Protein AF-A0A943QH01-F1 (afdb_monomer_lite)

Secondary structure (DSSP, 8-state):
-EEEEEEEEE-SSSS-EEEEEEEEEEEEETTEEEEEEEEEEEEEEEEEETTEEEEEETT-SSPEEEEEGGGS-SEE--TT-TT---PEEP--SEEEEEEE-TTSSEEEEEEEETTEEEEEEEEEP------------------SS---HHHHHSPP-EEEEEEEEEEES-EEEEEEE-TTSSEEEEEEE-TTS-EEEEEEETTT--EE---HHHHS-TTTEEEEEEEE-SSEEEEEEEEPTT-SS--GGG-EEEEEETTTTEEEE--

Sequence (267 aa):
VFITFNVIRNSSSEPKCDLDNFAIKVIKDGEEYKIDEIKAMNKMQVFVKNNSLRIIGEDGGKSDLIVSLNNMPKDVYLRRNELMLHKEKVEAEAFGPIALGYKGKKVAISTTGGNKTFLSIAYIEESKATQGEANESNPNKEGSTEVNLEDALDKPIAKKVIPLDLLSNIKIDNLVFTKEEGFLIVEYLNSNSVRRIKVYNGENGELVDIEFDKEFPVDTYNISLINFDKEDFKISVGGKLGAKDINAEKLGEYDVSIEGKEIKKST

Structure (mmCIF, N/CA/C/O backbone):
data_AF-A0A943QH01-F1
#
_entry.id   AF-A0A943QH01-F1
#
loop_
_atom_site.group_PDB
_atom_site.id
_atom_site.type_symbol
_atom_site.label_atom_id
_atom_site.label_alt_id
_atom_site.label_comp_id
_atom_site.label_asym_id
_atom_site.label_entity_id
_atom_site.label_seq_id
_atom_site.pdbx_PDB_ins_code
_atom_site.Cartn_x
_atom_site.Cartn_y
_atom_site.Cartn_z
_atom_site.occupancy
_atom_site.B_iso_or_equiv
_atom_site.auth_seq_id
_atom_site.auth_comp_id
_atom_site.auth_asym_id
_atom_site.auth_atom_id
_atom_site.pdbx_PDB_model_num
ATOM 1 N N . VAL A 1 1 ? 2.107 -1.326 -33.353 1.00 87.75 1 VAL A N 1
ATOM 2 C CA . VAL A 1 1 ? 2.281 -0.360 -32.238 1.00 87.75 1 VAL A CA 1
ATOM 3 C C . VAL A 1 1 ? 2.601 -1.138 -30.979 1.00 87.75 1 VAL A C 1
ATOM 5 O O . VAL A 1 1 ? 2.048 -2.217 -30.825 1.00 87.75 1 VAL A O 1
ATOM 8 N N . PHE A 1 2 ? 3.485 -0.635 -30.119 1.00 91.12 2 PHE A N 1
ATOM 9 C CA . PHE A 1 2 ? 3.664 -1.192 -28.778 1.00 91.12 2 PHE A CA 1
ATOM 10 C C . PHE A 1 2 ? 2.874 -0.362 -27.772 1.00 91.12 2 PHE A C 1
ATOM 12 O O . PHE A 1 2 ? 2.963 0.864 -27.783 1.00 91.12 2 PHE A O 1
ATOM 19 N N . ILE A 1 3 ? 2.118 -1.039 -26.917 1.00 93.56 3 ILE A N 1
ATOM 20 C CA . ILE A 1 3 ? 1.490 -0.462 -25.732 1.00 93.56 3 ILE A CA 1
ATOM 21 C C . ILE A 1 3 ? 2.309 -0.950 -24.544 1.00 93.56 3 ILE A C 1
ATOM 23 O O . ILE A 1 3 ? 2.427 -2.160 -24.340 1.00 93.56 3 ILE A O 1
ATOM 27 N N . THR A 1 4 ? 2.899 -0.021 -23.797 1.00 92.94 4 THR A N 1
ATOM 28 C CA . THR A 1 4 ? 3.711 -0.333 -22.620 1.00 92.94 4 THR A CA 1
ATOM 29 C C . THR A 1 4 ? 3.014 0.114 -21.347 1.00 92.94 4 THR A C 1
ATOM 31 O O . THR A 1 4 ? 2.404 1.182 -21.302 1.00 92.94 4 THR A O 1
ATOM 34 N N . PHE A 1 5 ? 3.094 -0.704 -20.303 1.00 92.50 5 PHE A N 1
ATOM 35 C CA . PHE A 1 5 ? 2.564 -0.354 -18.991 1.00 92.50 5 PHE A CA 1
ATOM 36 C C . PHE A 1 5 ? 3.330 -1.063 -17.878 1.00 92.50 5 PHE A C 1
ATOM 38 O O . PHE A 1 5 ? 3.899 -2.139 -18.070 1.00 92.50 5 PHE A O 1
ATOM 45 N N . ASN A 1 6 ? 3.337 -0.424 -16.714 1.00 94.56 6 ASN A N 1
ATOM 46 C CA . ASN A 1 6 ? 3.948 -0.945 -15.504 1.00 94.56 6 ASN A CA 1
ATOM 47 C C . ASN A 1 6 ? 2.898 -1.675 -14.666 1.00 94.56 6 ASN A C 1
ATOM 49 O O . ASN A 1 6 ? 1.762 -1.216 -14.551 1.00 94.56 6 ASN A O 1
ATOM 53 N N . VAL A 1 7 ? 3.287 -2.800 -14.075 1.00 94.62 7 VAL A N 1
ATOM 54 C CA . VAL A 1 7 ? 2.444 -3.636 -13.220 1.00 94.62 7 VAL A CA 1
ATOM 55 C C . VAL A 1 7 ? 3.170 -3.860 -11.905 1.00 94.62 7 VAL A C 1
ATOM 57 O O . VAL A 1 7 ? 4.313 -4.308 -11.903 1.00 94.62 7 VAL A O 1
ATOM 60 N N . ILE A 1 8 ? 2.492 -3.574 -10.795 1.00 95.62 8 ILE A N 1
ATOM 61 C CA . ILE A 1 8 ? 2.963 -3.929 -9.457 1.00 95.62 8 ILE A CA 1
ATOM 62 C C . ILE A 1 8 ? 2.341 -5.264 -9.065 1.00 95.62 8 ILE A C 1
ATOM 64 O O . ILE A 1 8 ? 1.122 -5.432 -9.130 1.00 95.62 8 ILE A O 1
ATOM 68 N N . ARG A 1 9 ? 3.175 -6.216 -8.654 1.00 94.38 9 ARG A N 1
ATOM 69 C CA . ARG A 1 9 ? 2.746 -7.506 -8.111 1.00 94.38 9 ARG A CA 1
ATOM 70 C C . ARG A 1 9 ? 3.152 -7.583 -6.652 1.00 94.38 9 ARG A C 1
ATOM 72 O O . ARG A 1 9 ? 4.328 -7.749 -6.348 1.00 94.38 9 ARG A O 1
ATOM 79 N N . ASN A 1 10 ? 2.179 -7.479 -5.757 1.00 93.50 10 ASN A N 1
ATOM 80 C CA . ASN A 1 10 ? 2.399 -7.689 -4.330 1.00 93.50 10 ASN A CA 1
ATOM 81 C C . ASN A 1 10 ? 2.275 -9.182 -4.002 1.00 93.50 10 ASN A C 1
ATOM 83 O O . ASN A 1 10 ? 1.374 -9.860 -4.501 1.00 93.50 10 ASN A O 1
ATOM 87 N N . SER A 1 11 ? 3.158 -9.692 -3.149 1.00 93.06 11 SER A N 1
ATOM 88 C CA . SER A 1 11 ? 3.026 -11.037 -2.593 1.00 93.06 11 SER A CA 1
ATOM 89 C C . SER A 1 11 ? 1.999 -11.051 -1.461 1.00 93.06 11 SER A C 1
ATOM 91 O O . SER A 1 11 ? 1.978 -10.166 -0.607 1.00 93.06 11 SER A O 1
ATOM 93 N N . SER A 1 12 ? 1.154 -12.082 -1.433 1.00 87.56 12 SER A N 1
ATOM 94 C CA . SER A 1 12 ? 0.188 -12.304 -0.351 1.00 87.56 12 SER A CA 1
ATOM 95 C C . SER A 1 12 ? 0.752 -13.132 0.810 1.00 87.56 12 SER A C 1
ATOM 97 O O . SER A 1 12 ? 0.072 -13.302 1.820 1.00 87.56 12 SER A O 1
ATOM 99 N N . SER A 1 13 ? 1.948 -13.712 0.658 1.00 89.62 13 SER A N 1
ATOM 100 C CA . SER A 1 13 ? 2.547 -14.635 1.636 1.00 89.62 13 SER A CA 1
ATOM 101 C C . SER A 1 13 ? 3.777 -14.076 2.341 1.00 89.62 13 SER A C 1
ATOM 103 O O . SER A 1 13 ? 4.132 -14.563 3.410 1.00 89.62 13 SER A O 1
ATOM 105 N N . GLU A 1 14 ? 4.433 -13.078 1.757 1.00 94.12 14 GLU A N 1
ATOM 106 C CA . GLU A 1 14 ? 5.643 -12.474 2.308 1.00 94.12 14 GLU A CA 1
ATOM 107 C C . GLU A 1 14 ? 5.727 -10.978 1.958 1.00 94.12 14 GLU A C 1
ATOM 109 O O . GLU A 1 14 ? 5.136 -10.556 0.963 1.00 94.12 14 GLU A O 1
ATOM 114 N N . PRO A 1 15 ? 6.463 -10.165 2.738 1.00 96.06 15 PRO A N 1
ATOM 115 C CA . PRO A 1 15 ? 6.782 -8.768 2.425 1.00 96.06 15 PRO A CA 1
ATOM 116 C C . PRO A 1 15 ? 7.660 -8.626 1.169 1.00 96.06 15 PRO A C 1
ATOM 118 O O . PRO A 1 15 ? 8.865 -8.372 1.238 1.00 96.06 15 PRO A O 1
ATOM 121 N N . LYS A 1 16 ? 7.048 -8.819 0.002 1.00 96.88 16 LYS A N 1
ATOM 122 C CA . LYS A 1 16 ? 7.697 -8.769 -1.305 1.00 96.88 16 LYS A CA 1
ATOM 123 C C . LYS A 1 16 ? 6.786 -8.104 -2.328 1.00 96.88 16 LYS A C 1
ATOM 125 O O . LYS A 1 16 ? 5.584 -8.374 -2.355 1.00 96.88 16 LYS A O 1
ATOM 130 N N . CYS A 1 17 ? 7.366 -7.296 -3.207 1.00 96.94 17 CYS A N 1
ATOM 131 C CA . CYS A 1 17 ? 6.677 -6.814 -4.395 1.00 96.94 17 CYS A CA 1
ATOM 132 C C . CYS A 1 17 ? 7.620 -6.678 -5.595 1.00 96.94 17 CYS A C 1
ATOM 134 O O . CYS A 1 17 ? 8.818 -6.436 -5.445 1.00 96.94 17 CYS A O 1
ATOM 136 N N . ASP A 1 18 ? 7.050 -6.834 -6.784 1.00 96.19 18 ASP A N 1
ATOM 137 C CA . ASP A 1 18 ? 7.738 -6.739 -8.066 1.00 96.19 18 ASP A CA 1
ATOM 138 C C . ASP A 1 18 ? 7.124 -5.607 -8.903 1.00 96.19 18 ASP A C 1
ATOM 140 O O . ASP A 1 18 ? 5.901 -5.450 -8.941 1.00 96.19 18 ASP A O 1
ATOM 144 N N . LEU A 1 19 ? 7.965 -4.831 -9.587 1.00 96.00 19 LEU A N 1
ATOM 145 C CA . LEU A 1 19 ? 7.569 -3.918 -10.657 1.00 96.00 19 LEU A CA 1
ATOM 146 C C . LEU A 1 19 ? 7.977 -4.529 -11.984 1.00 96.00 19 LEU A C 1
ATOM 148 O O . LEU A 1 19 ? 9.159 -4.588 -12.319 1.00 96.00 19 LEU A O 1
ATOM 152 N N . ASP A 1 20 ? 6.977 -4.921 -12.756 1.00 95.38 20 ASP A N 1
ATOM 153 C CA . ASP A 1 20 ? 7.153 -5.442 -14.098 1.00 95.38 20 ASP A CA 1
ATOM 154 C C . ASP A 1 20 ? 6.776 -4.380 -15.130 1.00 95.38 20 ASP A C 1
ATOM 156 O O . ASP A 1 20 ? 5.826 -3.617 -14.956 1.00 95.38 20 ASP A O 1
ATOM 160 N N . ASN A 1 21 ? 7.480 -4.377 -16.255 1.00 95.06 21 ASN A N 1
ATOM 161 C CA . ASN A 1 21 ? 7.072 -3.676 -17.458 1.00 95.06 21 ASN A CA 1
ATOM 162 C C . ASN A 1 21 ? 6.559 -4.690 -18.485 1.00 95.06 21 ASN A C 1
ATOM 164 O O . ASN A 1 21 ? 7.251 -5.655 -18.818 1.00 95.06 21 ASN A O 1
ATOM 168 N N . PHE A 1 22 ? 5.355 -4.453 -18.997 1.00 95.12 22 PHE A N 1
ATOM 169 C CA . PHE A 1 22 ? 4.767 -5.211 -20.094 1.00 95.12 22 PHE A CA 1
ATOM 170 C C . PHE A 1 22 ? 4.784 -4.371 -21.365 1.00 95.12 22 PHE A C 1
ATOM 172 O O . PHE A 1 22 ? 4.435 -3.192 -21.335 1.00 95.12 22 PHE A O 1
ATOM 179 N N . ALA A 1 23 ? 5.139 -4.991 -22.487 1.00 95.62 23 ALA A N 1
ATOM 180 C CA . ALA A 1 23 ? 5.060 -4.401 -23.816 1.00 95.62 23 ALA A CA 1
ATOM 181 C C . ALA A 1 23 ? 4.232 -5.313 -24.726 1.00 95.62 23 ALA A C 1
ATOM 183 O O . ALA A 1 23 ? 4.659 -6.416 -25.069 1.00 95.62 23 ALA A O 1
ATOM 184 N N . ILE A 1 24 ? 3.047 -4.845 -25.120 1.00 96.00 24 ILE A N 1
ATOM 185 C CA . ILE A 1 24 ? 2.126 -5.571 -25.999 1.00 96.00 24 ILE A CA 1
ATOM 186 C C . ILE A 1 24 ? 2.205 -4.968 -27.398 1.00 96.00 24 ILE A C 1
ATOM 188 O O . ILE A 1 24 ? 1.870 -3.800 -27.607 1.00 96.00 24 ILE A O 1
ATOM 192 N N . LYS A 1 25 ? 2.641 -5.767 -28.369 1.00 96.38 25 LYS A N 1
ATOM 193 C CA . LYS A 1 25 ? 2.660 -5.399 -29.780 1.00 96.38 25 LYS A CA 1
ATOM 194 C C . LYS A 1 25 ? 1.301 -5.691 -30.399 1.00 96.38 25 LYS A C 1
ATOM 196 O O . LYS A 1 25 ? 0.869 -6.837 -30.456 1.00 96.38 25 LYS A O 1
ATOM 201 N N . VAL A 1 26 ? 0.659 -4.650 -30.909 1.00 95.56 26 VAL A N 1
ATOM 202 C CA . VAL A 1 26 ? -0.584 -4.739 -31.676 1.00 95.56 26 VAL A CA 1
ATOM 203 C C . VAL A 1 26 ? -0.281 -4.472 -33.146 1.00 95.56 26 VAL A C 1
ATOM 205 O O . VAL A 1 26 ? 0.341 -3.454 -33.486 1.00 95.56 26 VAL A O 1
ATOM 208 N N . ILE A 1 27 ? -0.722 -5.376 -34.015 1.00 95.25 27 ILE A N 1
ATOM 209 C CA . ILE A 1 27 ? -0.643 -5.246 -35.473 1.00 95.25 27 ILE A CA 1
ATOM 210 C C . ILE A 1 27 ? -2.046 -5.124 -36.061 1.00 95.25 27 ILE A C 1
ATOM 212 O O . ILE A 1 27 ? -3.016 -5.612 -35.482 1.00 95.25 27 ILE A O 1
ATOM 216 N N . LYS A 1 28 ? -2.144 -4.450 -37.207 1.00 95.19 28 LYS A N 1
ATOM 217 C CA . LYS A 1 28 ? -3.361 -4.432 -38.014 1.00 95.19 28 LYS A CA 1
ATOM 218 C C . LYS A 1 28 ? -3.247 -5.534 -39.062 1.00 95.19 28 LYS A C 1
ATOM 220 O O . LYS A 1 28 ? -2.263 -5.558 -39.798 1.00 95.19 28 LYS A O 1
ATO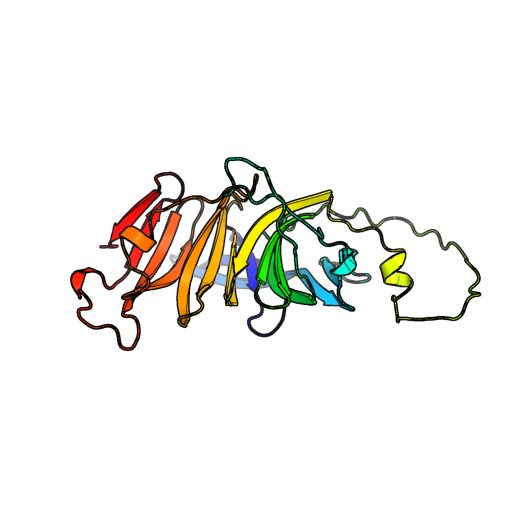M 225 N N . ASP A 1 29 ? -4.233 -6.414 -39.106 1.00 93.06 29 ASP A N 1
ATOM 226 C CA . ASP A 1 29 ? -4.336 -7.513 -40.060 1.00 93.06 29 ASP A CA 1
ATOM 227 C C . ASP A 1 29 ? -5.665 -7.373 -40.809 1.00 93.06 29 ASP A C 1
ATOM 229 O O . ASP A 1 29 ? -6.739 -7.623 -40.261 1.00 93.06 29 ASP A O 1
ATOM 233 N N . GLY A 1 30 ? -5.601 -6.850 -42.035 1.00 92.19 30 GLY A N 1
ATOM 234 C CA . GLY A 1 30 ? -6.791 -6.424 -42.772 1.00 92.19 30 GLY A CA 1
ATOM 235 C C . GLY A 1 30 ? -7.534 -5.292 -42.052 1.00 92.19 30 GLY A C 1
ATOM 236 O O . GLY A 1 30 ? -6.989 -4.201 -41.869 1.00 92.19 30 GLY A O 1
ATOM 237 N N . GLU A 1 31 ? -8.783 -5.545 -41.660 1.00 94.00 31 GLU A N 1
ATOM 238 C CA . GLU A 1 31 ? -9.626 -4.602 -40.907 1.00 94.00 31 GLU A CA 1
ATOM 239 C C . GLU A 1 31 ? -9.558 -4.800 -39.382 1.00 94.00 31 GLU A C 1
ATOM 241 O O . GLU A 1 31 ? -10.060 -3.961 -38.636 1.00 94.00 31 GLU A O 1
ATOM 246 N N . GLU A 1 32 ? -8.892 -5.854 -38.904 1.00 94.81 32 GLU A N 1
ATOM 247 C CA . GLU A 1 32 ? -8.828 -6.206 -37.484 1.00 94.81 32 GLU A CA 1
ATOM 248 C C . GLU A 1 32 ? -7.501 -5.794 -36.833 1.00 94.81 32 GLU A C 1
ATOM 250 O O . GLU A 1 32 ? -6.467 -5.640 -37.489 1.00 94.81 32 GLU A O 1
ATOM 255 N N . TYR A 1 33 ? -7.519 -5.658 -35.506 1.00 94.25 33 TYR A N 1
ATOM 256 C CA . TYR A 1 33 ? -6.316 -5.514 -34.690 1.00 94.25 33 TYR A CA 1
ATOM 257 C C . TYR A 1 33 ? -6.062 -6.801 -33.908 1.00 94.25 33 TYR A C 1
ATOM 259 O O . TYR A 1 33 ? -6.967 -7.325 -33.262 1.00 94.25 33 TYR A O 1
ATOM 267 N N . LYS A 1 34 ? -4.820 -7.291 -33.935 1.00 94.88 34 LYS A N 1
ATOM 268 C CA . LYS A 1 34 ? -4.397 -8.514 -33.239 1.00 94.88 34 LYS A CA 1
ATOM 269 C C . LYS A 1 34 ? -3.181 -8.246 -32.363 1.00 94.88 34 LYS A C 1
ATOM 271 O O . LYS A 1 34 ? -2.343 -7.400 -32.687 1.00 94.88 34 LYS A O 1
ATOM 276 N N . ILE A 1 35 ? -3.087 -8.977 -31.255 1.00 95.56 35 ILE A N 1
ATOM 277 C CA . ILE A 1 35 ? -1.871 -9.029 -30.441 1.00 95.56 35 ILE A CA 1
ATOM 278 C C . ILE A 1 35 ? -0.879 -9.944 -31.161 1.00 95.56 35 ILE A C 1
ATOM 280 O O . ILE A 1 35 ? -1.167 -11.114 -31.385 1.00 95.56 35 ILE A O 1
ATOM 284 N N . ASP A 1 36 ? 0.269 -9.388 -31.527 1.00 96.00 36 ASP A N 1
ATOM 285 C CA . ASP A 1 36 ? 1.361 -10.094 -32.203 1.00 96.00 36 ASP A CA 1
ATOM 286 C C . ASP A 1 36 ? 2.363 -10.657 -31.191 1.00 96.00 36 ASP A C 1
ATOM 288 O O . ASP A 1 36 ? 2.837 -11.780 -31.311 1.00 96.00 36 ASP A O 1
ATOM 292 N N . GLU A 1 37 ? 2.676 -9.873 -30.157 1.00 95.94 37 GLU A N 1
ATOM 293 C CA . GLU A 1 37 ? 3.737 -10.198 -29.209 1.00 95.94 37 GLU A CA 1
ATOM 294 C C . GLU A 1 37 ? 3.445 -9.588 -27.836 1.00 95.94 37 GLU A C 1
ATOM 296 O O . GLU A 1 37 ? 2.962 -8.459 -27.738 1.00 95.94 37 GLU A O 1
ATOM 301 N N . ILE A 1 38 ? 3.780 -10.316 -26.770 1.00 95.25 38 ILE A N 1
ATOM 302 C CA . ILE A 1 38 ? 3.790 -9.805 -25.397 1.00 95.25 38 ILE A CA 1
ATOM 303 C C . ILE A 1 38 ? 5.191 -10.034 -24.836 1.00 95.25 38 ILE A C 1
ATOM 305 O O . ILE A 1 38 ? 5.652 -11.172 -24.761 1.00 95.25 38 ILE A O 1
ATOM 309 N N . LYS A 1 39 ? 5.857 -8.956 -24.419 1.00 95.19 39 LYS A N 1
ATOM 310 C CA . LYS A 1 39 ? 7.107 -9.011 -23.651 1.00 95.19 39 LYS A CA 1
ATOM 311 C C . LYS A 1 39 ? 6.842 -8.575 -22.222 1.00 95.19 39 LYS A C 1
ATOM 313 O O . LYS A 1 39 ? 6.081 -7.635 -22.001 1.00 95.19 39 LYS A O 1
ATOM 318 N N . ALA A 1 40 ? 7.494 -9.238 -21.279 1.00 93.19 40 ALA A N 1
ATOM 319 C CA . ALA A 1 40 ? 7.471 -8.888 -19.869 1.00 93.19 40 ALA A CA 1
ATOM 320 C C . ALA A 1 40 ? 8.906 -8.819 -19.348 1.00 93.19 40 ALA A C 1
ATOM 322 O O . ALA A 1 40 ? 9.755 -9.614 -19.754 1.00 93.19 40 ALA A O 1
ATOM 323 N N . MET A 1 41 ? 9.166 -7.865 -18.466 1.00 92.62 41 MET A N 1
ATOM 324 C CA . MET A 1 41 ? 10.482 -7.617 -17.895 1.00 92.62 41 MET A CA 1
ATOM 325 C C . MET A 1 41 ? 10.319 -7.158 -16.454 1.00 92.62 41 MET A C 1
ATOM 327 O O . MET A 1 41 ? 9.612 -6.185 -16.203 1.00 92.62 41 MET A O 1
ATOM 331 N N . ASN A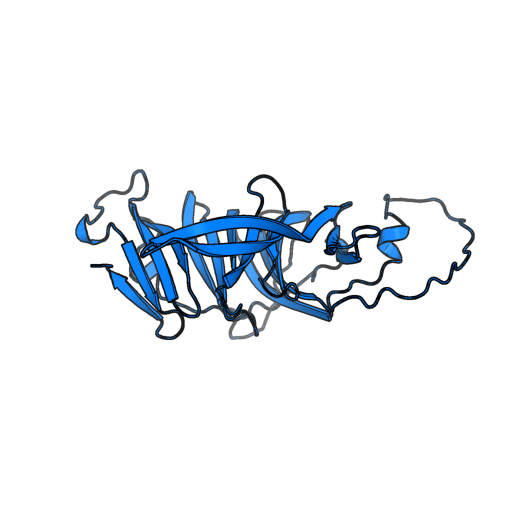 1 42 ? 10.987 -7.833 -15.523 1.00 92.25 42 ASN A N 1
ATOM 332 C CA . ASN A 1 42 ? 11.053 -7.374 -14.145 1.00 92.25 42 ASN A CA 1
ATOM 333 C C . ASN A 1 42 ? 12.024 -6.190 -14.069 1.00 92.25 42 ASN A C 1
ATOM 335 O O . ASN A 1 42 ? 13.197 -6.323 -14.409 1.00 92.25 42 ASN A O 1
ATOM 339 N N . LYS A 1 43 ? 11.515 -5.018 -13.695 1.00 94.31 43 LYS A N 1
ATOM 340 C CA . LYS A 1 43 ? 12.296 -3.781 -13.584 1.00 94.31 43 LYS A CA 1
ATOM 341 C C . LYS A 1 43 ? 12.901 -3.619 -12.203 1.00 94.31 43 LYS A C 1
ATOM 343 O O . LYS A 1 43 ? 14.020 -3.129 -12.086 1.00 94.31 43 LYS A O 1
ATOM 348 N N . MET A 1 44 ? 12.137 -3.958 -11.168 1.00 94.88 44 MET A N 1
ATOM 349 C CA . MET A 1 44 ? 12.571 -3.864 -9.780 1.00 94.88 44 MET A CA 1
ATOM 350 C C . MET A 1 44 ? 11.886 -4.934 -8.939 1.00 94.88 44 MET A C 1
ATOM 352 O O . MET A 1 44 ? 10.718 -5.253 -9.161 1.00 94.88 44 MET A O 1
ATOM 356 N N . GLN A 1 45 ? 12.584 -5.403 -7.914 1.00 95.75 45 GLN A N 1
ATOM 357 C CA . GLN A 1 45 ? 12.029 -6.269 -6.883 1.00 95.75 45 GLN A CA 1
ATOM 358 C C . GLN A 1 45 ? 12.413 -5.735 -5.508 1.00 95.75 45 GLN A C 1
ATOM 360 O O . GLN A 1 45 ? 13.586 -5.463 -5.249 1.00 95.75 45 GLN A O 1
ATOM 365 N N . VAL A 1 46 ? 11.428 -5.619 -4.620 1.00 97.12 46 VAL A N 1
ATOM 366 C CA . VAL A 1 46 ? 11.622 -5.287 -3.206 1.00 97.12 46 VAL A CA 1
ATOM 367 C C . VAL A 1 46 ? 11.300 -6.509 -2.365 1.00 97.12 46 VAL A C 1
ATOM 369 O O . VAL A 1 46 ? 10.272 -7.154 -2.565 1.00 97.12 46 VAL A O 1
ATOM 372 N N . PHE A 1 47 ? 12.174 -6.827 -1.418 1.00 97.12 47 PHE A N 1
ATOM 373 C CA . PHE A 1 47 ? 12.062 -8.018 -0.585 1.00 97.12 47 PHE A CA 1
ATOM 374 C C . PHE A 1 47 ? 12.751 -7.819 0.765 1.00 97.12 47 PHE A C 1
ATOM 376 O O . PHE A 1 47 ? 13.555 -6.902 0.952 1.00 97.12 47 PHE A O 1
ATOM 383 N N . VAL A 1 48 ? 12.448 -8.702 1.714 1.00 96.81 48 VAL A N 1
ATOM 384 C CA . VAL A 1 48 ? 13.090 -8.712 3.031 1.00 96.81 48 VAL A CA 1
ATOM 385 C C . VAL A 1 48 ? 14.262 -9.689 3.050 1.00 96.81 48 VAL A C 1
ATOM 387 O O . VAL A 1 48 ? 14.136 -10.843 2.651 1.00 96.81 48 VAL A O 1
ATOM 390 N N . LYS A 1 49 ? 15.404 -9.234 3.568 1.00 94.75 49 LYS A N 1
ATOM 391 C CA . LYS A 1 49 ? 16.594 -10.041 3.859 1.00 94.75 49 LYS A CA 1
ATOM 392 C C . LYS A 1 49 ? 17.191 -9.563 5.179 1.00 94.75 49 LYS A C 1
ATOM 394 O O . LYS A 1 49 ? 17.437 -8.373 5.326 1.00 94.75 49 LYS A O 1
ATOM 399 N N . ASN A 1 50 ? 17.417 -10.467 6.135 1.00 91.25 50 ASN A N 1
ATOM 400 C CA . ASN A 1 50 ? 18.048 -10.165 7.433 1.00 91.25 50 ASN A CA 1
ATOM 401 C C . ASN A 1 50 ? 17.454 -8.928 8.144 1.00 91.25 50 ASN A C 1
ATOM 403 O O . ASN A 1 50 ? 18.172 -7.981 8.461 1.00 91.25 50 ASN A O 1
ATOM 407 N N . ASN A 1 51 ? 16.133 -8.892 8.353 1.00 93.19 51 ASN A N 1
ATOM 408 C CA . ASN A 1 51 ? 15.434 -7.752 8.980 1.00 93.19 51 ASN A CA 1
ATOM 409 C C . ASN A 1 51 ? 15.603 -6.408 8.245 1.00 93.19 51 ASN A C 1
ATOM 411 O O . ASN A 1 51 ? 15.358 -5.341 8.815 1.00 93.19 51 ASN A O 1
ATOM 415 N N . SER A 1 52 ? 15.989 -6.457 6.971 1.00 95.44 52 SER A N 1
ATOM 416 C CA . SER A 1 52 ? 16.167 -5.296 6.111 1.00 95.44 52 SER A CA 1
ATOM 417 C C . SER A 1 52 ? 15.313 -5.412 4.862 1.00 95.44 52 SER A C 1
ATOM 419 O O . SER A 1 52 ? 15.234 -6.470 4.243 1.00 95.44 52 SER A O 1
ATOM 421 N N . LEU A 1 53 ? 14.679 -4.308 4.491 1.00 96.38 53 LEU A N 1
ATOM 422 C CA . LEU A 1 53 ? 13.988 -4.156 3.226 1.00 96.38 53 LEU A CA 1
ATOM 423 C C . LEU A 1 53 ? 15.013 -3.741 2.175 1.00 96.38 53 LEU A C 1
ATOM 425 O O . LEU A 1 53 ? 15.708 -2.734 2.347 1.00 96.38 53 LEU A O 1
ATOM 429 N N . ARG A 1 54 ? 15.128 -4.525 1.109 1.00 95.44 54 ARG A N 1
ATOM 430 C CA . ARG A 1 54 ? 16.129 -4.342 0.057 1.00 95.44 54 ARG A CA 1
ATOM 431 C C . ARG A 1 54 ? 15.459 -4.266 -1.304 1.00 95.44 54 ARG A C 1
ATOM 433 O O . ARG A 1 54 ? 14.377 -4.819 -1.485 1.00 95.44 54 ARG A O 1
ATOM 440 N N . ILE A 1 55 ? 16.109 -3.592 -2.246 1.00 95.06 55 ILE A N 1
ATOM 441 C CA . ILE A 1 55 ? 15.662 -3.486 -3.636 1.00 95.06 55 ILE A CA 1
ATOM 442 C C . ILE A 1 55 ? 16.748 -3.972 -4.584 1.00 95.06 55 ILE A C 1
ATOM 444 O O . ILE A 1 55 ? 17.932 -3.754 -4.347 1.00 95.06 55 ILE A O 1
ATOM 448 N N . ILE A 1 56 ? 16.355 -4.636 -5.660 1.00 93.50 56 ILE A N 1
ATOM 449 C CA . ILE A 1 56 ? 17.239 -4.997 -6.767 1.00 93.50 56 ILE A CA 1
ATOM 450 C C . ILE A 1 56 ? 16.607 -4.524 -8.075 1.00 93.50 56 ILE A C 1
ATOM 452 O O . ILE A 1 56 ? 15.392 -4.632 -8.247 1.00 93.50 56 ILE A O 1
ATOM 456 N N . GLY A 1 57 ? 17.419 -3.935 -8.953 1.00 90.75 57 GLY A N 1
ATOM 457 C CA . GLY A 1 57 ? 16.990 -3.447 -10.265 1.00 90.75 57 GLY A CA 1
ATOM 458 C C . GLY A 1 57 ? 17.089 -4.505 -11.368 1.00 90.75 57 GLY A C 1
ATOM 459 O O . GLY A 1 57 ? 17.545 -5.623 -11.135 1.00 90.75 57 GLY A O 1
ATOM 460 N N . GLU A 1 58 ? 16.694 -4.110 -12.578 1.00 85.88 58 GLU A N 1
ATOM 461 C CA . GLU A 1 58 ? 16.635 -4.941 -13.793 1.00 85.88 58 GLU A CA 1
ATOM 462 C C . GLU A 1 58 ? 17.946 -5.674 -14.110 1.00 85.88 58 GLU A C 1
ATOM 464 O O . GLU A 1 58 ? 17.922 -6.861 -14.429 1.00 85.88 58 GLU A O 1
ATOM 469 N N . ASP A 1 59 ? 19.086 -4.987 -13.984 1.00 82.06 59 ASP A N 1
ATOM 470 C CA . ASP A 1 59 ? 20.408 -5.545 -14.301 1.00 82.06 59 ASP A CA 1
ATOM 471 C C . ASP A 1 59 ? 20.859 -6.632 -13.301 1.00 82.06 59 ASP A C 1
ATOM 473 O O . ASP A 1 59 ? 21.842 -7.342 -13.533 1.00 82.06 59 ASP A O 1
ATOM 477 N N . GLY A 1 60 ? 20.137 -6.792 -12.187 1.00 76.06 60 GLY A N 1
ATOM 478 C CA . GLY A 1 60 ? 20.465 -7.737 -11.128 1.00 76.06 60 GLY A CA 1
ATOM 479 C C . GLY A 1 60 ? 21.736 -7.369 -10.350 1.00 76.06 60 GLY A C 1
ATOM 480 O O . GLY A 1 60 ? 22.187 -6.227 -10.329 1.00 76.06 60 GLY A O 1
ATOM 481 N N . GLY A 1 61 ? 22.316 -8.355 -9.657 1.00 81.88 61 GLY A N 1
ATOM 482 C CA . GLY A 1 61 ? 23.543 -8.188 -8.871 1.00 81.88 61 GLY A CA 1
ATOM 483 C C . GLY A 1 61 ? 23.305 -7.891 -7.386 1.00 81.88 61 GLY A C 1
ATOM 484 O O . GLY A 1 61 ? 22.564 -8.608 -6.709 1.00 81.88 61 GLY A O 1
ATOM 485 N N . LYS A 1 62 ? 23.996 -6.877 -6.846 1.00 86.12 62 LYS A N 1
ATOM 486 C CA . LYS A 1 62 ? 23.886 -6.495 -5.430 1.00 86.12 62 LYS A CA 1
ATOM 487 C C . LYS A 1 62 ? 22.588 -5.711 -5.226 1.00 86.12 62 LYS A C 1
ATOM 489 O O . LYS A 1 62 ? 22.403 -4.658 -5.816 1.00 86.12 62 LYS A O 1
ATOM 494 N N . SER A 1 63 ? 21.709 -6.215 -4.363 1.00 91.94 63 SER A N 1
ATOM 495 C CA . SER A 1 63 ? 20.553 -5.443 -3.887 1.00 91.94 63 SER A CA 1
ATOM 496 C C . SER A 1 63 ? 21.008 -4.265 -3.024 1.00 91.94 63 SER A C 1
ATOM 498 O O . SER A 1 63 ? 21.931 -4.449 -2.231 1.00 91.94 63 SER A O 1
ATOM 500 N N . ASP A 1 64 ? 20.308 -3.140 -3.069 1.00 92.12 64 ASP A N 1
ATOM 501 C CA . ASP A 1 64 ? 20.520 -1.967 -2.221 1.00 92.12 64 ASP A CA 1
ATOM 502 C C . ASP A 1 64 ? 19.629 -2.002 -0.969 1.00 92.12 64 ASP A C 1
ATOM 504 O O . ASP A 1 64 ? 18.494 -2.485 -1.003 1.00 92.12 64 ASP A O 1
ATOM 508 N N . LEU A 1 65 ? 20.131 -1.479 0.151 1.00 93.94 65 LEU A N 1
ATOM 509 C CA . LEU A 1 65 ? 19.364 -1.330 1.389 1.00 93.94 65 LEU A CA 1
ATOM 510 C C . LEU A 1 65 ? 18.363 -0.168 1.270 1.00 93.94 65 LEU A C 1
ATOM 512 O O . LEU A 1 65 ? 18.775 0.970 1.077 1.00 93.94 65 LEU A O 1
ATOM 516 N N . ILE A 1 66 ? 17.062 -0.407 1.465 1.00 94.56 66 ILE A N 1
ATOM 517 C CA . ILE A 1 66 ? 16.065 0.672 1.608 1.00 94.56 66 ILE A CA 1
ATOM 518 C C . ILE A 1 66 ? 16.013 1.136 3.063 1.00 94.56 66 ILE A C 1
ATOM 520 O O . ILE A 1 66 ? 16.168 2.320 3.345 1.00 94.56 66 ILE A O 1
ATOM 524 N N . VAL A 1 67 ? 15.763 0.207 3.989 1.00 94.00 67 VAL A N 1
ATOM 525 C CA . VAL A 1 67 ? 15.645 0.472 5.430 1.00 94.00 67 VAL A CA 1
ATOM 526 C C . VAL A 1 67 ? 15.763 -0.839 6.207 1.00 94.00 67 VAL A C 1
ATOM 528 O O . VAL A 1 67 ? 15.358 -1.889 5.717 1.00 94.00 67 VAL A O 1
ATOM 531 N N . SER A 1 68 ? 16.282 -0.790 7.431 1.00 93.88 68 SER A N 1
ATOM 532 C CA . SER A 1 68 ? 16.265 -1.922 8.364 1.00 93.88 68 SER A CA 1
ATOM 533 C C . SER A 1 68 ? 15.254 -1.687 9.483 1.00 93.88 68 SER A C 1
ATOM 535 O O . SER A 1 68 ? 14.986 -0.540 9.843 1.00 93.88 68 SER A O 1
ATOM 537 N N . LEU A 1 69 ? 14.709 -2.758 10.068 1.00 93.62 69 LEU A N 1
ATOM 538 C CA . LEU A 1 69 ? 13.781 -2.645 11.204 1.00 93.62 69 LEU A CA 1
ATOM 539 C C . LEU A 1 69 ? 14.404 -1.869 12.376 1.00 93.62 69 LEU A C 1
ATOM 541 O O . LEU A 1 69 ? 13.743 -1.036 12.989 1.00 93.62 69 LEU A O 1
ATOM 545 N N . ASN A 1 70 ? 15.706 -2.051 12.614 1.00 88.94 70 ASN A N 1
ATOM 546 C CA . ASN A 1 70 ? 16.459 -1.325 13.645 1.00 88.94 70 ASN A CA 1
ATOM 547 C C . ASN A 1 70 ? 16.559 0.188 13.387 1.00 88.94 70 ASN A C 1
ATOM 549 O O . ASN A 1 70 ? 16.757 0.956 14.329 1.00 88.94 70 ASN A O 1
ATOM 553 N N . ASN A 1 71 ? 16.424 0.605 12.127 1.00 88.56 71 ASN A N 1
ATOM 554 C CA . ASN A 1 71 ? 16.480 2.001 11.701 1.00 88.56 71 ASN A CA 1
ATOM 555 C C . ASN A 1 71 ? 15.084 2.620 11.524 1.00 88.56 71 ASN A C 1
ATOM 557 O O . ASN A 1 71 ? 14.980 3.770 11.091 1.00 88.56 71 ASN A O 1
ATOM 561 N N . MET A 1 72 ? 14.011 1.897 11.865 1.00 90.81 72 MET A N 1
ATOM 562 C CA . MET A 1 72 ? 12.675 2.483 11.920 1.00 90.81 72 MET A CA 1
ATOM 563 C C . MET A 1 72 ? 12.587 3.536 13.035 1.00 90.81 72 MET A C 1
ATOM 565 O O . MET A 1 72 ? 13.258 3.410 14.067 1.00 90.81 72 MET A O 1
ATOM 569 N N . PRO A 1 73 ? 11.753 4.581 12.870 1.00 89.69 73 PRO A N 1
ATOM 570 C CA . PRO A 1 73 ? 11.480 5.522 13.949 1.00 89.69 73 PRO A CA 1
ATOM 571 C C . PRO A 1 73 ? 11.020 4.769 15.199 1.00 89.69 73 PRO A C 1
ATOM 573 O O . PRO A 1 73 ? 10.124 3.942 15.104 1.00 89.69 73 PRO A O 1
ATOM 576 N N . LYS A 1 74 ? 11.611 5.059 16.363 1.00 90.56 74 LYS A N 1
ATOM 577 C CA . LYS A 1 74 ? 11.217 4.425 17.638 1.00 90.56 74 LYS A CA 1
ATOM 578 C C . LYS A 1 74 ? 9.941 5.026 18.218 1.00 90.56 74 LYS A C 1
ATOM 580 O O . LYS A 1 74 ? 9.160 4.325 18.849 1.00 90.56 74 LYS A O 1
ATOM 585 N N . ASP A 1 75 ? 9.732 6.313 17.963 1.00 91.44 75 ASP A N 1
ATOM 586 C CA . ASP A 1 75 ? 8.588 7.082 18.434 1.00 91.44 75 ASP A CA 1
ATOM 587 C C . ASP A 1 75 ? 8.162 8.076 17.350 1.00 91.44 75 ASP A C 1
ATOM 589 O O . ASP A 1 75 ? 9.011 8.719 16.722 1.00 91.44 75 ASP A O 1
ATOM 593 N N . VAL A 1 76 ? 6.856 8.249 17.153 1.00 89.44 76 VAL A N 1
ATOM 594 C CA . VAL A 1 76 ? 6.297 9.145 16.130 1.00 89.44 76 VAL A CA 1
ATOM 595 C C . VAL A 1 76 ? 5.214 10.051 16.703 1.00 89.44 76 VAL A C 1
ATOM 597 O O . VAL A 1 76 ? 4.428 9.644 17.556 1.00 89.44 76 VAL A O 1
ATOM 600 N N . TYR A 1 77 ? 5.150 11.286 16.208 1.00 86.38 77 TYR A N 1
ATOM 601 C CA . TYR A 1 77 ? 3.956 12.113 16.350 1.00 86.38 77 TYR A CA 1
ATOM 602 C C . TYR A 1 77 ? 2.980 11.725 15.246 1.00 86.38 77 TYR A C 1
ATOM 604 O O . TYR A 1 77 ? 3.280 11.896 14.063 1.00 86.38 77 TYR A O 1
ATOM 612 N N . LEU A 1 78 ? 1.826 11.180 15.618 1.00 79.31 78 LEU A N 1
ATOM 613 C CA . LEU A 1 78 ? 0.785 10.880 14.643 1.00 79.31 78 LEU A CA 1
ATOM 614 C C . LEU A 1 78 ? 0.021 12.149 14.300 1.00 79.31 78 LEU A C 1
ATOM 616 O O . LEU A 1 78 ? -0.378 12.892 15.191 1.00 79.31 78 LEU A O 1
ATOM 620 N N . ARG A 1 79 ? -0.256 12.358 13.013 1.00 74.88 79 ARG A N 1
ATOM 621 C CA . ARG A 1 79 ? -0.938 13.573 12.540 1.00 74.88 79 ARG A CA 1
ATOM 622 C C . ARG A 1 79 ? -2.367 13.722 13.043 1.00 74.88 79 ARG A C 1
ATOM 624 O O . ARG A 1 79 ? -2.847 14.838 13.152 1.00 74.88 79 ARG A O 1
ATOM 631 N N . ARG A 1 80 ? -3.015 12.613 13.414 1.00 72.56 80 ARG A N 1
ATOM 632 C CA . ARG A 1 80 ? -4.325 12.620 14.086 1.00 72.56 80 ARG A CA 1
ATOM 633 C C . ARG A 1 80 ? -4.295 13.259 15.482 1.00 72.56 80 ARG A C 1
ATOM 635 O O . ARG A 1 80 ? -5.345 13.543 16.041 1.00 72.56 80 ARG A O 1
ATOM 642 N N . ASN A 1 81 ? -3.115 13.437 16.077 1.00 68.25 81 ASN A N 1
ATOM 643 C CA . ASN A 1 81 ? -2.955 14.151 17.337 1.00 68.25 81 ASN A CA 1
ATOM 644 C C . ASN A 1 81 ? -2.817 15.650 17.044 1.00 68.25 81 ASN A C 1
ATOM 646 O O . ASN A 1 81 ? -1.702 16.150 16.914 1.00 68.25 81 ASN A O 1
ATOM 650 N N . GLU A 1 82 ? -3.943 16.360 16.955 1.00 65.44 82 GLU A N 1
ATOM 651 C CA . GLU A 1 82 ? -3.980 17.801 16.642 1.00 65.44 82 GLU A CA 1
ATOM 652 C C . GLU A 1 82 ? -3.095 18.643 17.573 1.00 65.44 82 GLU A C 1
ATOM 654 O O . GLU A 1 82 ? -2.502 19.634 17.156 1.00 65.44 82 GLU A O 1
ATOM 659 N N . LEU A 1 83 ? -2.967 18.225 18.836 1.00 72.88 83 LEU A N 1
ATOM 660 C CA . LEU A 1 83 ? -2.199 18.947 19.847 1.00 72.88 83 LEU A CA 1
ATOM 661 C C . LEU A 1 83 ? -0.697 18.610 19.811 1.00 72.88 83 LEU A C 1
ATOM 663 O O . LEU A 1 83 ? 0.093 19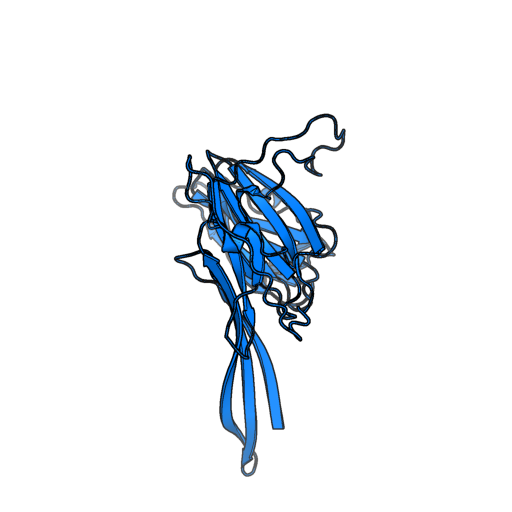.312 20.439 1.00 72.88 83 LEU A O 1
ATOM 667 N N . MET A 1 84 ? -0.290 17.538 19.113 1.00 77.06 84 MET A N 1
ATOM 668 C CA . MET A 1 84 ? 1.104 17.076 18.983 1.00 77.06 84 MET A CA 1
ATOM 669 C C . MET A 1 84 ? 1.855 16.943 20.328 1.00 77.06 84 MET A C 1
ATOM 671 O O . MET A 1 84 ? 3.070 17.113 20.403 1.00 77.06 84 MET A O 1
ATOM 675 N N . LEU A 1 85 ? 1.139 16.638 21.418 1.00 78.44 85 LEU A N 1
ATOM 676 C CA . LEU A 1 85 ? 1.698 16.690 22.781 1.00 78.44 85 LEU A CA 1
ATOM 677 C C . LEU A 1 85 ? 2.506 15.453 23.176 1.00 78.44 85 LEU A C 1
ATOM 679 O O . LEU A 1 85 ? 3.347 15.527 24.069 1.00 78.44 85 LEU A O 1
ATOM 683 N N . HIS A 1 86 ? 2.253 14.308 22.546 1.00 82.06 86 HIS A N 1
ATOM 684 C CA . HIS A 1 86 ? 2.908 13.052 22.891 1.00 82.06 86 HIS A CA 1
ATOM 685 C C . HIS A 1 86 ? 3.257 12.256 21.640 1.00 82.06 86 HIS A C 1
ATOM 687 O O . HIS A 1 86 ? 2.551 12.309 20.630 1.00 82.06 86 HIS A O 1
ATOM 693 N N . LYS A 1 87 ? 4.357 11.509 21.739 1.00 88.88 87 LYS A N 1
ATOM 694 C CA . LYS A 1 87 ? 4.741 10.527 20.733 1.00 88.88 87 LYS A CA 1
ATOM 695 C C . LYS A 1 87 ? 4.153 9.173 21.090 1.00 88.88 87 LYS A C 1
ATOM 697 O O . LYS A 1 87 ? 4.047 8.825 22.265 1.00 88.88 87 LYS A O 1
ATOM 702 N N . GLU A 1 88 ? 3.822 8.403 20.068 1.00 89.69 88 GLU A N 1
ATOM 703 C CA . GLU A 1 88 ? 3.516 6.992 20.221 1.00 89.69 88 GLU A CA 1
ATOM 704 C C . GLU A 1 88 ? 4.735 6.147 19.860 1.00 89.69 88 GLU A C 1
ATOM 706 O O . GLU A 1 88 ? 5.379 6.378 18.834 1.00 89.69 88 GLU A O 1
ATOM 711 N N . LYS A 1 89 ? 5.014 5.145 20.696 1.00 91.25 89 LYS A N 1
ATOM 712 C CA . LYS A 1 89 ? 6.049 4.145 20.442 1.00 91.25 89 LYS A CA 1
ATOM 713 C C . LYS A 1 89 ? 5.672 3.287 19.236 1.00 91.25 89 LYS A C 1
ATOM 715 O O . LYS A 1 89 ? 4.549 2.773 19.167 1.00 91.25 89 LYS A O 1
ATOM 720 N N . VAL A 1 90 ? 6.628 3.116 18.333 1.00 92.06 90 VAL A N 1
ATOM 721 C CA . VAL A 1 90 ? 6.567 2.222 17.176 1.00 92.06 90 VAL A CA 1
ATOM 722 C C . VAL A 1 90 ? 7.188 0.883 17.554 1.00 92.06 90 VAL A C 1
ATOM 724 O O . VAL A 1 90 ? 8.280 0.821 18.119 1.00 92.06 90 VAL A O 1
ATOM 727 N N . GLU A 1 91 ? 6.491 -0.198 17.221 1.00 87.94 91 GLU A N 1
ATOM 728 C CA . GLU A 1 91 ? 6.965 -1.566 17.414 1.00 87.94 91 GLU A CA 1
ATOM 729 C C . GLU A 1 91 ? 7.138 -2.198 16.029 1.00 87.94 91 GLU A C 1
ATOM 731 O O . GLU A 1 91 ? 6.168 -2.497 15.335 1.00 87.94 91 GLU A O 1
ATOM 736 N N . ALA A 1 92 ? 8.392 -2.301 15.586 1.00 93.12 92 ALA A N 1
ATOM 737 C CA . ALA A 1 92 ? 8.780 -2.786 14.263 1.00 93.12 92 ALA A CA 1
ATOM 738 C C . ALA A 1 92 ? 9.575 -4.091 14.404 1.00 93.12 92 ALA A C 1
ATOM 740 O O . ALA A 1 92 ? 10.790 -4.118 14.235 1.00 93.12 92 ALA A O 1
ATOM 741 N N . GLU A 1 93 ? 8.884 -5.167 14.778 1.00 95.50 93 GLU A N 1
ATOM 742 C CA . GLU A 1 93 ? 9.483 -6.491 15.002 1.00 95.50 93 GLU A CA 1
ATOM 743 C C . GLU A 1 93 ? 9.632 -7.279 13.696 1.00 95.50 93 GLU A C 1
ATOM 745 O O . GLU A 1 93 ? 10.582 -8.041 13.534 1.00 95.50 93 GLU A O 1
ATOM 750 N N . ALA A 1 94 ? 8.714 -7.071 12.749 1.00 96.69 94 ALA A N 1
ATOM 751 C CA . ALA A 1 94 ? 8.748 -7.655 11.414 1.00 96.69 94 ALA A CA 1
ATOM 752 C C . ALA A 1 94 ? 8.160 -6.691 10.374 1.00 96.69 94 ALA A C 1
ATOM 754 O O . ALA A 1 94 ? 7.387 -5.789 10.704 1.00 96.69 94 ALA A O 1
ATOM 755 N N . PHE A 1 95 ? 8.498 -6.894 9.101 1.00 97.50 95 PHE A N 1
ATOM 756 C CA . PHE A 1 95 ? 7.787 -6.249 7.998 1.00 97.50 95 PHE A CA 1
ATOM 757 C C . PHE A 1 95 ? 6.454 -6.964 7.741 1.00 97.50 95 PHE A C 1
ATOM 759 O O . PHE A 1 95 ? 6.387 -8.192 7.775 1.00 97.50 95 PHE A O 1
ATOM 766 N N . GLY A 1 96 ? 5.405 -6.190 7.472 1.00 96.38 96 GLY A N 1
ATOM 767 C CA . GLY A 1 96 ? 4.142 -6.679 6.920 1.00 96.38 96 GLY A CA 1
ATOM 768 C C . GLY A 1 96 ? 4.111 -6.520 5.395 1.00 96.38 96 GLY A C 1
ATOM 769 O O . GLY A 1 96 ? 5.164 -6.355 4.778 1.00 96.38 96 GLY A O 1
ATOM 770 N N . PRO A 1 97 ? 2.925 -6.531 4.762 1.00 96.69 97 PRO A N 1
ATOM 771 C CA . PRO A 1 97 ? 2.785 -6.206 3.346 1.00 96.69 97 PRO A CA 1
ATOM 772 C C . PRO A 1 97 ? 3.504 -4.907 2.961 1.00 96.69 97 PRO A C 1
ATOM 774 O O . PRO A 1 97 ? 3.534 -3.935 3.722 1.00 96.69 97 PRO A O 1
ATOM 777 N N . ILE A 1 98 ? 4.067 -4.893 1.760 1.00 97.62 98 ILE A N 1
ATOM 778 C CA . ILE A 1 98 ? 4.764 -3.748 1.170 1.00 97.62 98 ILE A CA 1
ATOM 779 C C . ILE A 1 98 ? 4.218 -3.503 -0.234 1.00 97.62 98 ILE A C 1
ATOM 781 O O . ILE A 1 98 ? 3.648 -4.409 -0.840 1.00 97.62 98 ILE A O 1
ATOM 785 N N . ALA A 1 99 ? 4.428 -2.304 -0.767 1.00 97.19 99 ALA A N 1
ATOM 786 C CA . ALA A 1 99 ? 4.094 -2.004 -2.155 1.00 97.19 99 ALA A CA 1
ATOM 787 C C . ALA A 1 99 ? 5.047 -0.972 -2.745 1.00 97.19 99 ALA A C 1
ATOM 789 O O . ALA A 1 99 ? 5.392 0.009 -2.089 1.00 97.19 99 ALA A O 1
ATOM 790 N N . LEU A 1 100 ? 5.455 -1.180 -3.992 1.00 96.81 100 LEU A N 1
ATOM 791 C CA . LEU A 1 100 ? 6.277 -0.237 -4.743 1.00 96.81 100 LEU A CA 1
ATOM 792 C C . LEU A 1 100 ? 5.370 0.653 -5.608 1.00 96.81 100 LEU A C 1
ATOM 794 O O . LEU A 1 100 ? 4.323 0.215 -6.081 1.00 96.81 100 LEU A O 1
ATOM 798 N N . GLY A 1 101 ? 5.750 1.915 -5.794 1.00 96.06 101 GLY A N 1
ATOM 799 C CA . GLY A 1 101 ? 5.120 2.798 -6.774 1.00 96.06 101 GLY A CA 1
ATOM 800 C C . GLY A 1 101 ? 5.515 2.420 -8.206 1.00 96.06 101 GLY A C 1
ATOM 801 O O . GLY A 1 101 ? 6.632 1.969 -8.450 1.00 96.06 101 GLY A O 1
ATOM 802 N N . TYR A 1 102 ? 4.630 2.648 -9.175 1.00 94.44 102 TYR A N 1
ATOM 803 C CA . TYR A 1 102 ? 4.841 2.392 -10.608 1.00 94.44 102 TYR A CA 1
ATOM 804 C C . TYR A 1 102 ? 6.079 3.061 -11.234 1.00 94.44 102 TYR A C 1
ATOM 806 O O . TYR A 1 102 ? 6.531 2.630 -12.295 1.00 94.44 102 TYR A O 1
ATOM 814 N N . LYS A 1 103 ? 6.614 4.116 -10.618 1.00 92.88 103 LYS A N 1
ATOM 815 C CA . LYS A 1 103 ? 7.817 4.865 -11.012 1.00 92.88 103 LYS A CA 1
ATOM 816 C C . LYS A 1 103 ? 9.087 4.317 -10.353 1.00 92.88 103 LYS A C 1
ATOM 818 O O . LYS A 1 103 ? 10.170 4.793 -10.676 1.00 92.88 103 LYS A O 1
ATOM 823 N N . GLY A 1 104 ? 8.969 3.380 -9.408 1.00 92.50 104 GLY A N 1
ATOM 824 C CA . GLY A 1 104 ? 10.104 2.795 -8.685 1.00 92.50 104 GLY A CA 1
ATOM 825 C C . GLY A 1 104 ? 10.762 3.706 -7.648 1.00 92.50 104 GLY A C 1
ATOM 826 O O . GLY A 1 104 ? 11.839 3.396 -7.156 1.00 92.50 104 GLY A O 1
ATOM 827 N N . LYS A 1 105 ? 10.132 4.839 -7.309 1.00 93.44 105 LYS A N 1
ATOM 828 C CA . LYS A 1 105 ? 10.711 5.875 -6.426 1.00 93.44 105 LYS A CA 1
ATOM 829 C C . LYS A 1 105 ? 10.050 5.964 -5.055 1.00 93.44 105 LYS A C 1
ATOM 831 O O . LYS A 1 105 ? 10.515 6.716 -4.203 1.00 93.44 105 LYS A O 1
ATOM 836 N N . LYS A 1 106 ? 8.980 5.203 -4.831 1.00 95.94 106 LYS A N 1
ATOM 837 C CA . LYS A 1 106 ? 8.266 5.128 -3.555 1.00 95.94 106 LYS A CA 1
ATOM 838 C C . LYS A 1 106 ? 8.073 3.674 -3.158 1.00 95.94 106 LYS A C 1
ATOM 840 O O . LYS A 1 106 ? 7.758 2.843 -4.008 1.00 95.94 106 LYS A O 1
ATOM 845 N N . VAL A 1 107 ? 8.206 3.394 -1.868 1.00 97.44 107 VAL A N 1
ATOM 846 C CA . VAL A 1 107 ? 7.819 2.115 -1.268 1.00 97.44 107 VAL A CA 1
ATOM 847 C C . VAL A 1 107 ? 6.945 2.391 -0.056 1.00 97.44 107 VAL A C 1
ATOM 849 O O . VAL A 1 107 ? 7.377 3.041 0.893 1.00 97.44 107 VAL A O 1
ATOM 852 N N . ALA A 1 108 ? 5.710 1.905 -0.095 1.00 98.12 108 ALA A N 1
ATOM 853 C CA . ALA A 1 108 ? 4.852 1.809 1.070 1.00 98.12 108 ALA A CA 1
ATOM 854 C C . ALA A 1 108 ? 5.323 0.633 1.928 1.00 98.12 108 ALA A C 1
ATOM 856 O O . ALA A 1 108 ? 5.471 -0.492 1.442 1.00 98.12 108 ALA A O 1
ATOM 857 N N . ILE A 1 109 ? 5.571 0.912 3.201 1.00 97.75 109 ILE A N 1
ATOM 858 C CA . ILE A 1 109 ? 6.114 -0.033 4.168 1.00 97.75 109 ILE A CA 1
ATOM 859 C C . ILE A 1 109 ? 5.115 -0.166 5.306 1.00 97.75 109 ILE A C 1
ATOM 861 O O . ILE A 1 109 ? 4.726 0.837 5.912 1.00 97.75 109 ILE A O 1
ATOM 865 N N . SER A 1 110 ? 4.757 -1.406 5.632 1.00 97.62 110 SER A N 1
ATOM 866 C CA . SER A 1 110 ? 4.134 -1.730 6.908 1.00 97.62 110 SER A CA 1
ATOM 867 C C . SER A 1 110 ? 5.091 -2.532 7.785 1.00 97.62 110 SER A C 1
ATOM 869 O O . SER A 1 110 ? 5.845 -3.376 7.294 1.00 97.62 110 SER A O 1
ATOM 871 N N . THR A 1 111 ? 5.071 -2.276 9.090 1.00 97.06 111 THR A N 1
ATOM 872 C CA . THR A 1 111 ? 5.739 -3.125 10.084 1.00 97.06 111 THR A CA 1
ATOM 873 C C . THR A 1 111 ? 4.752 -3.554 11.150 1.00 97.06 111 THR A C 1
ATOM 875 O O . THR A 1 111 ? 3.846 -2.800 11.508 1.00 97.06 111 THR A O 1
ATOM 878 N N . THR A 1 112 ? 4.949 -4.751 11.682 1.00 95.00 112 THR A N 1
ATOM 879 C CA . THR A 1 112 ? 4.165 -5.321 12.775 1.00 95.00 112 THR A CA 1
ATOM 880 C C . THR A 1 112 ? 5.045 -5.491 14.005 1.00 95.00 112 THR A C 1
ATOM 882 O O . THR A 1 112 ? 6.198 -5.909 13.885 1.00 95.00 112 THR A O 1
ATOM 885 N N . GLY A 1 113 ? 4.491 -5.215 15.178 1.00 92.94 113 GLY A N 1
ATOM 886 C CA . GLY A 1 113 ? 5.122 -5.499 16.462 1.00 92.94 113 GLY A CA 1
ATOM 887 C C . GLY A 1 113 ? 4.107 -5.359 17.586 1.00 92.94 113 GLY A C 1
ATOM 888 O O . GLY A 1 113 ? 3.269 -4.450 17.557 1.00 92.94 113 GLY A O 1
ATOM 889 N N . GLY A 1 114 ? 4.121 -6.307 18.523 1.00 89.62 114 GLY A N 1
ATOM 890 C CA . GLY A 1 114 ? 3.097 -6.389 19.562 1.00 89.62 114 GLY A CA 1
ATOM 891 C C . GLY A 1 114 ? 1.684 -6.406 18.966 1.00 89.62 114 GLY A C 1
ATOM 892 O O . GLY A 1 114 ? 1.315 -7.314 18.222 1.00 89.62 114 GLY A O 1
ATOM 893 N N . ASN A 1 115 ? 0.885 -5.384 19.281 1.00 91.44 115 ASN A N 1
ATOM 894 C CA . ASN A 1 115 ? -0.459 -5.204 18.728 1.00 91.44 115 ASN A CA 1
ATOM 895 C C . ASN A 1 115 ? -0.593 -3.982 17.809 1.00 91.44 115 ASN A C 1
ATOM 897 O O . ASN A 1 115 ? -1.712 -3.532 17.547 1.00 91.44 115 ASN A O 1
ATOM 901 N N . LYS A 1 116 ? 0.525 -3.426 17.340 1.00 94.00 116 LYS A N 1
ATOM 902 C CA . LYS A 1 116 ? 0.547 -2.235 16.496 1.00 94.00 116 LYS A CA 1
ATOM 903 C C . LYS A 1 116 ? 1.062 -2.553 15.095 1.00 94.00 116 LYS A C 1
ATOM 905 O O . LYS A 1 116 ? 1.913 -3.413 14.881 1.00 94.00 116 LYS A O 1
ATOM 910 N N . THR A 1 117 ? 0.535 -1.818 14.128 1.00 96.06 117 THR A N 1
ATOM 911 C CA . THR A 1 117 ? 1.010 -1.771 12.751 1.00 96.06 117 THR A CA 1
ATOM 912 C C . THR A 1 117 ? 1.414 -0.347 12.429 1.00 96.06 117 THR A C 1
ATOM 914 O O . THR A 1 117 ? 0.585 0.562 12.480 1.00 96.06 117 THR A O 1
ATOM 917 N N . PHE A 1 118 ? 2.683 -0.149 12.096 1.00 96.56 118 PHE A N 1
ATOM 918 C CA . PHE A 1 118 ? 3.201 1.138 11.654 1.00 96.56 118 PHE A CA 1
ATOM 919 C C . PHE A 1 118 ? 3.206 1.199 10.130 1.00 96.56 118 PHE A C 1
ATOM 921 O O . PHE A 1 118 ? 3.627 0.248 9.474 1.00 96.56 118 PHE A O 1
ATOM 928 N N . LEU A 1 119 ? 2.734 2.315 9.577 1.00 97.50 119 LEU A N 1
ATOM 929 C CA . LEU A 1 119 ? 2.690 2.573 8.141 1.00 97.50 119 LEU A CA 1
ATOM 930 C C . LEU A 1 119 ? 3.597 3.751 7.795 1.00 97.50 119 LEU A C 1
ATOM 932 O O . LEU A 1 119 ? 3.564 4.790 8.459 1.00 97.50 119 LEU A O 1
ATOM 936 N N . SER A 1 120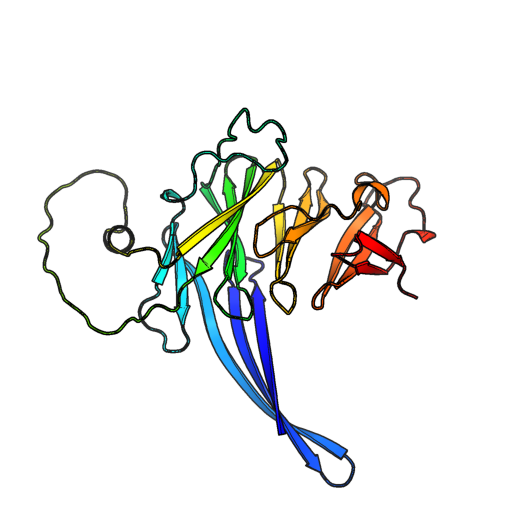 ? 4.381 3.611 6.730 1.00 96.56 120 SER A N 1
ATOM 937 C CA . SER A 1 120 ? 5.237 4.679 6.216 1.00 96.56 120 SER A CA 1
ATOM 938 C C . SER A 1 120 ? 5.421 4.604 4.700 1.00 96.56 120 SER A C 1
ATOM 940 O O . SER A 1 120 ? 5.179 3.565 4.088 1.00 96.56 120 SER A O 1
ATOM 942 N N . ILE A 1 121 ? 5.861 5.705 4.089 1.00 97.25 121 ILE A N 1
ATOM 943 C CA . ILE A 1 121 ? 6.324 5.741 2.694 1.00 97.25 121 ILE A CA 1
ATOM 944 C C . ILE A 1 121 ? 7.802 6.115 2.683 1.00 97.25 121 ILE A C 1
ATOM 946 O O . ILE A 1 121 ? 8.180 7.183 3.170 1.00 97.25 121 ILE A O 1
ATOM 950 N N . ALA A 1 122 ? 8.634 5.254 2.107 1.00 95.81 122 ALA A N 1
ATOM 951 C CA . ALA A 1 122 ? 10.033 5.535 1.824 1.00 95.81 122 ALA A CA 1
ATOM 952 C C . ALA A 1 122 ? 10.195 6.062 0.393 1.00 95.81 122 ALA A C 1
ATOM 954 O O . ALA A 1 122 ? 9.680 5.471 -0.554 1.00 95.81 122 ALA A O 1
ATOM 955 N N . TYR A 1 123 ? 10.940 7.154 0.239 1.00 94.31 123 TYR A N 1
ATOM 956 C CA . TYR A 1 123 ? 11.336 7.714 -1.052 1.00 94.31 123 TYR A CA 1
ATOM 957 C C . TYR A 1 123 ? 12.728 7.230 -1.414 1.00 94.31 123 TYR A C 1
ATOM 959 O O . TYR A 1 123 ? 13.678 7.478 -0.670 1.00 94.31 123 TYR A O 1
ATOM 967 N N . ILE A 1 124 ? 12.833 6.578 -2.562 1.00 90.75 124 ILE A N 1
ATOM 968 C CA . ILE A 1 124 ? 14.052 5.952 -3.058 1.00 90.75 124 ILE A CA 1
ATOM 969 C C . ILE A 1 124 ? 14.686 6.848 -4.122 1.00 90.75 124 ILE A C 1
ATOM 971 O O . ILE A 1 124 ? 14.001 7.376 -5.001 1.00 90.75 124 ILE A O 1
ATOM 975 N N . GLU A 1 125 ? 16.004 7.014 -4.050 1.00 74.25 125 GLU A N 1
ATOM 976 C CA . GLU A 1 125 ? 16.785 7.493 -5.189 1.00 74.25 125 GLU A CA 1
ATOM 977 C C . GLU A 1 125 ? 17.204 6.346 -6.096 1.00 74.25 125 GLU A C 1
ATOM 979 O O . GLU A 1 125 ? 17.533 5.265 -5.617 1.00 74.25 125 GLU A O 1
ATOM 984 N N . GLU A 1 126 ? 17.288 6.614 -7.400 1.00 61.88 126 GLU A N 1
ATOM 985 C CA . GLU A 1 126 ? 18.071 5.764 -8.296 1.00 61.88 126 GLU A CA 1
ATOM 986 C C . GLU A 1 126 ? 19.516 5.729 -7.776 1.00 61.88 126 GLU A C 1
ATOM 988 O O . GLU A 1 126 ? 20.207 6.754 -7.751 1.00 61.88 126 GLU A O 1
ATOM 993 N N . SER A 1 127 ? 19.966 4.560 -7.320 1.00 54.06 127 SER A N 1
ATOM 994 C CA . SER A 1 127 ? 21.352 4.366 -6.925 1.00 54.06 127 SER A CA 1
ATOM 995 C C . SER A 1 127 ? 22.229 4.486 -8.174 1.00 54.06 127 SER A C 1
ATOM 997 O O . SER A 1 127 ? 22.136 3.714 -9.126 1.00 54.06 127 SER A O 1
ATOM 999 N N . LYS A 1 128 ? 23.113 5.489 -8.206 1.00 45.47 128 LYS A N 1
ATOM 1000 C CA . LYS A 1 128 ? 24.240 5.482 -9.145 1.00 45.47 128 LYS A CA 1
ATOM 1001 C C . LYS A 1 128 ? 25.299 4.531 -8.601 1.00 45.47 128 LYS A C 1
ATOM 1003 O O . LYS A 1 128 ? 26.277 4.976 -8.006 1.00 45.47 128 LYS A O 1
ATOM 1008 N N . ALA A 1 129 ? 25.118 3.228 -8.779 1.00 38.62 129 ALA A N 1
ATOM 1009 C CA . ALA A 1 129 ? 26.198 2.282 -8.540 1.00 38.62 129 ALA A CA 1
ATOM 1010 C C . ALA A 1 129 ? 27.152 2.279 -9.748 1.00 38.62 129 ALA A C 1
ATOM 1012 O O . ALA A 1 129 ? 27.085 1.425 -10.625 1.00 38.62 129 ALA A O 1
ATOM 1013 N N . THR A 1 130 ? 28.068 3.248 -9.793 1.00 39.16 130 THR A N 1
ATOM 1014 C CA . THR A 1 130 ? 29.328 3.100 -10.532 1.00 39.16 130 THR A CA 1
ATOM 1015 C C . THR A 1 130 ? 30.497 3.377 -9.604 1.00 39.16 130 THR A C 1
ATOM 1017 O O . THR A 1 130 ? 30.531 4.424 -8.965 1.00 39.16 130 THR A O 1
ATOM 1020 N N . GLN A 1 131 ? 31.466 2.463 -9.670 1.00 30.19 131 GLN A N 1
ATOM 1021 C CA . GLN A 1 131 ? 32.813 2.468 -9.093 1.00 30.19 131 GLN A CA 1
ATOM 1022 C C . GLN A 1 131 ? 32.950 1.897 -7.682 1.00 30.19 131 GLN A C 1
ATOM 1024 O O . GLN A 1 131 ? 32.516 2.461 -6.684 1.00 30.19 131 GLN A O 1
ATOM 1029 N N . GLY A 1 132 ? 33.592 0.728 -7.654 1.00 44.09 132 GLY A N 1
ATOM 1030 C CA . GLY A 1 132 ? 34.081 0.100 -6.448 1.00 44.09 132 GLY A CA 1
ATOM 1031 C C . GLY A 1 132 ? 35.305 0.819 -5.905 1.00 44.09 132 GLY A C 1
ATOM 1032 O O . GLY A 1 132 ? 36.182 1.234 -6.655 1.00 44.09 132 GLY A O 1
ATOM 1033 N N . GLU A 1 133 ? 35.381 0.856 -4.587 1.00 29.62 133 GLU A N 1
ATOM 1034 C CA . GLU A 1 133 ? 36.638 0.892 -3.862 1.00 29.62 133 GLU A CA 1
ATOM 1035 C C . GLU A 1 133 ? 36.537 -0.193 -2.795 1.00 29.62 133 GLU A C 1
ATOM 1037 O O . GLU A 1 133 ? 35.702 -0.143 -1.891 1.00 29.62 133 GLU A O 1
ATOM 1042 N N . ALA A 1 134 ? 37.350 -1.234 -2.966 1.00 39.25 134 ALA A N 1
ATOM 1043 C CA . ALA A 1 134 ? 37.607 -2.205 -1.924 1.00 39.25 134 ALA A CA 1
ATOM 1044 C C . ALA A 1 134 ? 38.365 -1.477 -0.811 1.00 39.25 134 ALA A C 1
ATOM 1046 O O . ALA A 1 134 ? 39.526 -1.120 -0.992 1.00 39.25 134 ALA A O 1
ATOM 1047 N N . ASN A 1 135 ? 37.705 -1.238 0.319 1.00 32.28 135 ASN A N 1
ATOM 1048 C CA . ASN A 1 135 ? 38.389 -0.812 1.529 1.00 32.28 135 ASN A CA 1
ATOM 1049 C C . ASN A 1 135 ? 38.536 -2.030 2.438 1.00 32.28 135 ASN A C 1
ATOM 1051 O O . ASN A 1 135 ? 37.561 -2.537 2.993 1.00 32.28 135 ASN A O 1
ATOM 1055 N N . GLU A 1 136 ? 39.771 -2.519 2.539 1.00 39.78 136 GLU A N 1
ATOM 1056 C CA . GLU A 1 136 ? 40.181 -3.516 3.518 1.00 39.78 136 GLU A CA 1
ATOM 1057 C C . GLU A 1 136 ? 39.935 -2.981 4.932 1.00 39.78 136 GLU A C 1
ATOM 1059 O O . GLU A 1 136 ? 40.322 -1.866 5.284 1.00 39.78 136 GLU A O 1
ATOM 1064 N N . SER A 1 137 ? 39.286 -3.778 5.778 1.00 31.91 137 SER A N 1
ATOM 1065 C CA . SER A 1 137 ? 39.182 -3.508 7.211 1.00 31.91 137 SER A CA 1
ATOM 1066 C C . SER A 1 137 ? 39.181 -4.826 7.977 1.00 31.91 137 SER A C 1
ATOM 1068 O O . SER A 1 137 ? 38.291 -5.659 7.839 1.00 31.91 137 SER A O 1
ATOM 1070 N N . ASN A 1 138 ? 40.242 -4.995 8.757 1.00 33.31 138 ASN A N 1
ATOM 1071 C CA . ASN A 1 138 ? 40.611 -6.155 9.562 1.00 33.31 138 ASN A CA 1
ATOM 1072 C C . ASN A 1 138 ? 39.585 -6.423 10.695 1.00 33.31 138 ASN A C 1
ATOM 1074 O O . ASN A 1 138 ? 39.244 -5.471 11.405 1.00 33.31 138 ASN A O 1
ATOM 1078 N N . PRO A 1 139 ? 39.113 -7.664 10.941 1.00 43.28 139 PRO A N 1
ATOM 1079 C CA . PRO A 1 139 ? 38.149 -7.930 12.000 1.00 43.28 139 PRO A CA 1
ATOM 1080 C C . PRO A 1 139 ? 38.862 -8.293 13.304 1.00 43.28 139 PRO A C 1
ATOM 1082 O O . PRO A 1 139 ? 39.610 -9.265 13.379 1.00 43.28 139 PRO A O 1
ATOM 1085 N N . ASN A 1 140 ? 38.586 -7.541 14.368 1.00 40.22 140 ASN A N 1
ATOM 1086 C CA . ASN A 1 140 ? 38.750 -8.068 15.717 1.00 40.22 140 ASN A CA 1
ATOM 1087 C C . ASN A 1 140 ? 37.746 -7.410 16.670 1.00 40.22 140 ASN A C 1
ATOM 1089 O O . ASN A 1 140 ? 37.950 -6.268 17.084 1.00 40.22 140 ASN A O 1
ATOM 1093 N N . LYS A 1 141 ? 36.665 -8.131 16.996 1.00 38.16 141 LYS A N 1
ATOM 1094 C CA . LYS A 1 141 ? 36.047 -8.193 18.334 1.00 38.16 141 LYS A CA 1
ATOM 1095 C C . LYS A 1 141 ? 34.822 -9.109 18.341 1.00 38.16 141 LYS A C 1
ATOM 1097 O O . LYS A 1 141 ? 33.868 -8.903 17.599 1.00 38.16 141 LYS A O 1
ATOM 1102 N N . GLU A 1 142 ? 34.880 -10.096 19.226 1.00 39.94 142 GLU A N 1
ATOM 1103 C CA . GLU A 1 142 ? 33.790 -10.986 19.614 1.00 39.94 142 GLU A CA 1
ATOM 1104 C C . GLU A 1 142 ? 32.700 -10.242 20.406 1.00 39.94 142 GLU A C 1
ATOM 1106 O O . GLU A 1 142 ? 33.008 -9.392 21.245 1.00 39.94 142 GLU A O 1
ATOM 1111 N N . GLY A 1 143 ? 31.439 -10.644 20.202 1.00 35.22 143 GLY A N 1
ATOM 1112 C CA . GLY A 1 143 ? 30.370 -10.478 21.189 1.00 35.22 143 GLY A CA 1
ATOM 1113 C C . GLY A 1 143 ? 29.049 -9.896 20.676 1.00 35.22 143 GLY A C 1
ATOM 1114 O O . GLY A 1 143 ? 28.891 -8.684 20.604 1.00 35.22 143 GLY A O 1
ATOM 1115 N N . SER A 1 144 ? 28.057 -10.783 20.526 1.00 39.09 144 SER A N 1
ATOM 1116 C CA . SER A 1 144 ? 26.596 -10.562 20.583 1.00 39.09 144 SER A CA 1
ATOM 1117 C C . SER A 1 144 ? 25.848 -10.011 19.355 1.00 39.09 144 SER A C 1
ATOM 1119 O O . SER A 1 144 ? 26.056 -8.889 18.908 1.00 39.09 144 SER A O 1
ATOM 1121 N N . THR A 1 145 ? 24.844 -10.802 18.945 1.00 41.81 145 THR A N 1
ATOM 1122 C CA . THR A 1 145 ? 23.857 -10.591 17.867 1.00 41.81 145 THR A CA 1
ATOM 1123 C C . THR A 1 145 ? 24.483 -10.554 16.476 1.00 41.81 145 THR A C 1
ATOM 1125 O O . THR A 1 145 ? 25.325 -9.710 16.202 1.00 41.81 145 THR A O 1
ATOM 1128 N N . GLU A 1 146 ? 24.071 -11.464 15.588 1.00 43.50 146 GLU A N 1
ATOM 1129 C CA . GLU A 1 146 ? 24.426 -11.447 14.161 1.00 43.50 146 GLU A CA 1
ATOM 1130 C C . GLU A 1 146 ? 23.846 -10.189 13.493 1.00 43.50 146 GLU A C 1
ATOM 1132 O O . GLU A 1 146 ? 22.851 -10.215 12.774 1.00 43.50 146 GLU A O 1
ATOM 1137 N N . VAL A 1 147 ? 24.459 -9.041 13.762 1.00 51.44 147 VAL A N 1
ATOM 1138 C CA . VAL A 1 147 ? 24.381 -7.884 12.891 1.00 51.44 147 VAL A CA 1
ATOM 1139 C C . VAL A 1 147 ? 25.208 -8.278 11.681 1.00 51.44 147 VAL A C 1
ATOM 1141 O O . VAL A 1 147 ? 26.429 -8.400 11.775 1.00 51.44 147 VAL A O 1
ATOM 1144 N N . ASN A 1 148 ? 24.542 -8.551 10.562 1.00 59.66 148 ASN A N 1
ATOM 1145 C CA . ASN A 1 148 ? 25.230 -8.812 9.312 1.00 59.66 148 ASN A CA 1
ATOM 1146 C C . ASN A 1 148 ? 26.094 -7.580 8.991 1.00 59.66 148 ASN A C 1
ATOM 1148 O O . ASN A 1 148 ? 25.573 -6.496 8.731 1.00 59.66 148 ASN A O 1
ATOM 1152 N N . LEU A 1 149 ? 27.415 -7.734 9.112 1.00 61.66 149 LEU A N 1
ATOM 1153 C CA . LEU A 1 149 ? 28.380 -6.635 9.043 1.00 61.66 149 LEU A CA 1
ATOM 1154 C C . LEU A 1 149 ? 28.296 -5.899 7.696 1.00 61.66 149 LEU A C 1
ATOM 1156 O O . LEU A 1 149 ? 28.530 -4.696 7.638 1.00 61.66 149 LEU A O 1
ATOM 1160 N N . GLU A 1 150 ? 27.902 -6.611 6.635 1.00 61.66 150 GLU A N 1
ATOM 1161 C CA . GLU A 1 150 ? 27.648 -6.034 5.313 1.00 61.66 150 GLU A CA 1
ATOM 1162 C C . GLU A 1 150 ? 26.429 -5.103 5.323 1.00 61.66 150 GLU A C 1
ATOM 1164 O O . GLU A 1 150 ? 26.506 -3.993 4.801 1.00 61.66 150 GLU A O 1
ATOM 1169 N N . ASP A 1 151 ? 25.328 -5.510 5.966 1.00 60.34 151 ASP A N 1
ATOM 1170 C CA . ASP A 1 151 ? 24.111 -4.695 6.088 1.00 60.34 151 ASP A CA 1
ATOM 1171 C C . ASP A 1 151 ? 24.340 -3.464 6.990 1.00 60.34 151 ASP A C 1
ATOM 1173 O O . ASP A 1 151 ? 23.718 -2.424 6.786 1.00 60.34 151 ASP A O 1
ATOM 1177 N N . ALA A 1 152 ? 25.250 -3.553 7.967 1.00 62.66 152 ALA A N 1
ATOM 1178 C CA . ALA A 1 152 ? 25.606 -2.437 8.850 1.00 62.66 152 ALA A CA 1
ATOM 1179 C C . ALA A 1 152 ? 26.447 -1.346 8.162 1.00 62.66 152 ALA A C 1
ATOM 1181 O O . ALA A 1 152 ? 26.450 -0.199 8.615 1.00 62.66 152 ALA A O 1
ATOM 1182 N N . LEU A 1 153 ? 27.170 -1.701 7.097 1.00 73.06 153 LEU A N 1
ATOM 1183 C CA . LEU A 1 153 ? 28.017 -0.783 6.331 1.00 73.06 153 LEU A CA 1
ATOM 1184 C C . LEU A 1 153 ? 27.306 -0.210 5.097 1.00 73.06 153 LEU A C 1
ATOM 1186 O O . LEU A 1 153 ? 27.729 0.822 4.569 1.00 73.06 153 LEU A O 1
ATOM 1190 N N . ASP A 1 154 ? 26.231 -0.855 4.642 1.00 80.56 154 ASP A N 1
ATOM 1191 C CA . ASP A 1 154 ? 25.453 -0.409 3.492 1.00 80.56 154 ASP A CA 1
ATOM 1192 C C . ASP A 1 154 ? 24.642 0.845 3.847 1.00 80.56 154 ASP A C 1
ATOM 1194 O O . ASP A 1 154 ? 23.869 0.871 4.807 1.00 80.56 154 ASP A O 1
ATOM 1198 N N . LYS A 1 155 ? 24.813 1.920 3.074 1.00 86.06 155 LYS A N 1
ATOM 1199 C CA . LYS A 1 155 ? 24.040 3.149 3.283 1.00 86.06 155 LYS A CA 1
ATOM 1200 C C . LYS A 1 155 ? 22.629 2.959 2.718 1.00 86.06 155 LYS A C 1
ATOM 1202 O O . LYS A 1 155 ? 22.515 2.632 1.538 1.00 86.06 155 LYS A O 1
ATOM 1207 N N . PRO A 1 156 ? 21.564 3.204 3.507 1.00 89.94 156 PRO A N 1
ATOM 1208 C CA . PRO A 1 156 ? 20.206 3.163 2.990 1.00 89.94 156 PRO A CA 1
ATOM 1209 C C . PRO A 1 156 ? 20.013 4.146 1.827 1.00 89.94 156 PRO A C 1
ATOM 1211 O O . PRO A 1 156 ? 20.403 5.309 1.933 1.00 89.94 156 PRO A O 1
ATOM 1214 N N . ILE A 1 157 ? 19.370 3.705 0.745 1.00 91.56 157 ILE A N 1
ATOM 1215 C CA . ILE A 1 157 ? 19.046 4.548 -0.420 1.00 91.56 157 ILE A CA 1
ATOM 1216 C C . ILE A 1 157 ? 17.748 5.350 -0.232 1.00 91.56 157 ILE A C 1
ATOM 1218 O O . ILE A 1 157 ? 17.380 6.163 -1.083 1.00 91.56 157 ILE A O 1
ATOM 1222 N N . ALA A 1 158 ? 17.026 5.118 0.870 1.00 90.94 158 ALA A N 1
ATOM 1223 C CA . ALA A 1 158 ? 15.851 5.899 1.216 1.00 90.94 158 ALA A CA 1
ATOM 1224 C C . ALA A 1 158 ? 16.263 7.308 1.676 1.00 90.94 158 ALA A C 1
ATOM 1226 O O . ALA A 1 158 ? 16.847 7.487 2.743 1.00 90.94 158 ALA A O 1
ATOM 1227 N N . LYS A 1 159 ? 15.898 8.330 0.896 1.00 86.88 159 LYS A N 1
ATOM 1228 C CA . LYS A 1 159 ? 16.132 9.750 1.219 1.00 86.88 159 LYS A CA 1
ATOM 1229 C C . LYS A 1 159 ? 15.284 10.242 2.382 1.00 86.88 159 LYS A C 1
ATOM 1231 O O . LYS A 1 159 ? 15.684 11.117 3.147 1.00 86.88 159 LYS A O 1
ATOM 1236 N N . LYS A 1 160 ? 14.048 9.756 2.426 1.00 88.31 160 LYS A N 1
ATOM 1237 C CA . LYS A 1 160 ? 13.002 10.235 3.322 1.00 88.31 160 LYS A CA 1
ATOM 1238 C C . LYS A 1 160 ? 12.068 9.082 3.627 1.00 88.31 160 LYS A C 1
ATOM 1240 O O . LYS A 1 160 ? 11.600 8.418 2.707 1.00 88.31 160 LYS A O 1
ATOM 1245 N N . VAL A 1 161 ? 11.762 8.898 4.904 1.00 91.31 161 VAL A N 1
ATOM 1246 C CA . VAL A 1 161 ? 10.687 8.019 5.363 1.00 91.31 161 VAL A CA 1
ATOM 1247 C C . VAL A 1 161 ? 9.615 8.910 5.971 1.00 91.31 161 VAL A C 1
ATOM 1249 O O . VAL A 1 161 ? 9.893 9.677 6.891 1.00 91.31 161 VAL A O 1
ATOM 1252 N N . ILE A 1 162 ? 8.408 8.858 5.416 1.00 92.62 162 ILE A N 1
ATOM 1253 C CA . ILE A 1 162 ? 7.250 9.618 5.884 1.00 92.62 162 ILE A CA 1
ATOM 1254 C C . ILE A 1 162 ? 6.376 8.682 6.719 1.00 92.62 162 ILE A C 1
ATOM 1256 O O . ILE A 1 162 ? 5.780 7.770 6.148 1.00 92.62 162 ILE A O 1
ATOM 1260 N N . PRO A 1 163 ? 6.274 8.886 8.044 1.00 93.25 163 PRO A N 1
ATOM 1261 C CA . PRO A 1 163 ? 5.284 8.201 8.868 1.00 93.25 163 PRO A CA 1
ATOM 1262 C C . PRO A 1 163 ? 3.866 8.559 8.410 1.00 93.25 163 PRO A C 1
ATOM 1264 O O . PRO A 1 163 ? 3.566 9.744 8.241 1.00 93.25 163 PRO A O 1
ATOM 1267 N N . LEU A 1 164 ? 3.009 7.552 8.239 1.00 94.31 164 LEU A N 1
ATOM 1268 C CA . LEU A 1 164 ? 1.600 7.726 7.877 1.00 94.31 164 LEU A CA 1
ATOM 1269 C C . LEU A 1 164 ? 0.695 7.588 9.100 1.00 94.31 164 LEU A C 1
ATOM 1271 O O . LEU A 1 164 ? -0.031 8.511 9.460 1.00 94.31 164 LEU A O 1
ATOM 1275 N N . ASP A 1 165 ? 0.735 6.420 9.740 1.00 94.31 165 ASP A N 1
ATOM 1276 C CA . ASP A 1 165 ? -0.198 6.060 10.805 1.00 94.31 165 ASP A CA 1
ATOM 1277 C C . ASP A 1 165 ? 0.380 4.943 11.682 1.00 94.31 165 ASP A C 1
ATOM 1279 O O . ASP A 1 165 ? 1.336 4.252 11.310 1.00 94.31 165 ASP A O 1
ATOM 1283 N N . LEU A 1 166 ? -0.230 4.762 12.850 1.00 94.69 166 LEU A N 1
ATOM 1284 C CA . LEU A 1 166 ? 0.048 3.667 13.768 1.00 94.69 166 LEU A CA 1
ATOM 1285 C C . LEU A 1 166 ? -1.288 3.079 14.223 1.00 94.69 166 LEU A C 1
ATOM 1287 O O . LEU A 1 166 ? -2.021 3.663 15.023 1.00 94.69 166 LEU A O 1
ATOM 1291 N N . LEU A 1 167 ? -1.616 1.924 13.655 1.00 94.12 167 LEU A N 1
ATOM 1292 C CA . LEU A 1 167 ? -2.920 1.285 13.766 1.00 94.12 167 LEU A CA 1
ATOM 1293 C C . LEU A 1 167 ? -2.850 0.115 14.748 1.00 94.12 167 LEU A C 1
ATOM 1295 O O . LEU A 1 167 ? -1.930 -0.695 14.688 1.00 94.12 167 LEU A O 1
ATOM 1299 N N . SER A 1 168 ? -3.827 0.015 15.646 1.00 93.69 168 SER A N 1
ATOM 1300 C CA . SER A 1 168 ? -3.843 -1.012 16.693 1.00 93.69 168 SER A CA 1
ATOM 1301 C C . SER A 1 168 ? -4.774 -2.167 16.344 1.00 93.69 168 SER A C 1
ATOM 1303 O O . SER A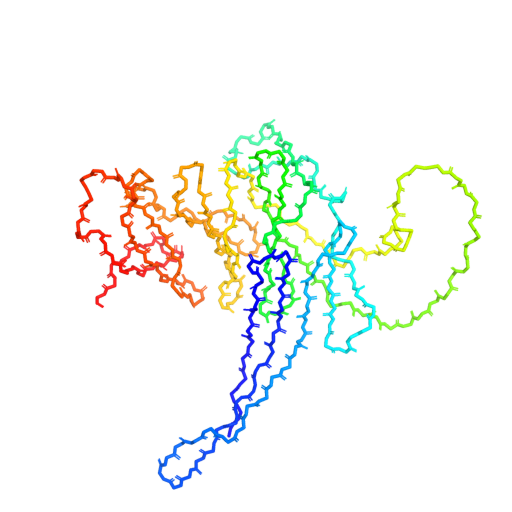 1 168 ? -5.915 -1.945 15.944 1.00 93.69 168 SER A O 1
ATOM 1305 N N . ASN A 1 169 ? -4.323 -3.394 16.606 1.00 94.88 169 ASN A N 1
ATOM 1306 C CA . ASN A 1 169 ? -5.076 -4.638 16.446 1.00 94.88 169 ASN A CA 1
ATOM 1307 C C . ASN A 1 169 ? -5.649 -4.810 15.029 1.00 94.88 169 ASN A C 1
ATOM 1309 O O . ASN A 1 169 ? -6.813 -5.181 14.867 1.00 94.88 169 ASN A O 1
ATOM 1313 N N . ILE A 1 170 ? -4.843 -4.505 14.013 1.00 96.19 170 ILE A N 1
ATOM 1314 C CA . ILE A 1 170 ? -5.211 -4.695 12.611 1.00 96.19 170 ILE A CA 1
ATOM 1315 C C . ILE A 1 170 ? -4.265 -5.675 11.920 1.00 96.19 170 ILE A C 1
ATOM 1317 O O . ILE A 1 170 ? -3.154 -5.921 12.386 1.00 96.19 170 ILE A O 1
ATOM 1321 N N . LYS A 1 171 ? -4.694 -6.173 10.763 1.00 95.56 171 LYS A N 1
ATOM 1322 C CA . LYS A 1 171 ? -3.842 -6.865 9.799 1.00 95.56 171 LYS A CA 1
ATOM 1323 C C . LYS A 1 171 ? -3.976 -6.172 8.449 1.00 95.56 171 LYS A C 1
ATOM 1325 O O . LYS A 1 171 ? -5.088 -6.032 7.954 1.00 95.56 171 LYS A O 1
ATOM 1330 N N . ILE A 1 172 ? -2.861 -5.747 7.863 1.00 97.00 172 ILE A N 1
ATOM 1331 C CA . ILE A 1 172 ? -2.851 -5.219 6.494 1.00 97.00 172 ILE A CA 1
ATOM 1332 C C . ILE A 1 172 ? -3.095 -6.379 5.529 1.00 97.00 172 ILE A C 1
ATOM 1334 O O . ILE A 1 172 ? -2.415 -7.402 5.614 1.00 97.00 172 ILE A O 1
ATOM 1338 N N . ASP A 1 173 ? -4.059 -6.202 4.631 1.00 94.81 173 ASP A N 1
ATOM 1339 C CA . ASP A 1 173 ? -4.360 -7.145 3.553 1.00 94.81 173 ASP A CA 1
ATOM 1340 C C . ASP A 1 173 ? -3.691 -6.690 2.248 1.00 94.81 173 ASP A C 1
ATOM 1342 O O . ASP A 1 173 ? -3.125 -7.513 1.532 1.00 94.81 173 ASP A O 1
ATOM 1346 N N . ASN A 1 174 ? -3.715 -5.384 1.952 1.00 95.75 174 ASN A N 1
ATOM 1347 C CA . ASN A 1 174 ? -3.176 -4.837 0.709 1.00 95.75 174 ASN A CA 1
ATOM 1348 C C . ASN A 1 174 ? -2.686 -3.390 0.878 1.00 95.75 174 ASN A C 1
ATOM 1350 O O . ASN A 1 174 ? -3.257 -2.602 1.635 1.00 95.75 174 ASN A O 1
ATOM 1354 N N . LEU A 1 175 ? -1.642 -3.040 0.129 1.00 97.81 175 LEU A N 1
ATOM 1355 C CA . LEU A 1 175 ? -1.130 -1.681 -0.039 1.00 97.81 175 LEU A CA 1
ATOM 1356 C C . LEU A 1 175 ? -1.008 -1.417 -1.536 1.00 97.81 175 LEU A C 1
ATOM 1358 O O . LEU A 1 175 ? -0.386 -2.203 -2.251 1.00 97.81 175 LEU A O 1
ATOM 1362 N N . VAL A 1 176 ? -1.564 -0.314 -2.028 1.00 97.75 176 VAL A N 1
ATOM 1363 C CA . VAL A 1 176 ? -1.471 0.005 -3.455 1.00 97.75 176 VAL A CA 1
ATOM 1364 C C . VAL A 1 176 ? -1.505 1.504 -3.707 1.00 97.75 176 VAL A C 1
ATOM 1366 O O . VAL A 1 176 ? -2.321 2.231 -3.146 1.00 97.75 176 VAL A O 1
ATOM 1369 N N . PHE A 1 177 ? -0.592 1.978 -4.551 1.00 98.19 177 PHE A N 1
ATOM 1370 C CA . PHE A 1 177 ? -0.610 3.355 -5.029 1.00 98.19 177 PHE A CA 1
ATOM 1371 C C . PHE A 1 177 ? -1.630 3.518 -6.160 1.00 98.19 177 PHE A C 1
ATOM 1373 O O . PHE A 1 177 ? -1.803 2.613 -6.980 1.00 98.19 177 PHE A O 1
ATOM 1380 N N . THR A 1 178 ? -2.256 4.692 -6.247 1.00 97.56 178 THR A N 1
ATOM 1381 C CA . THR A 1 178 ? -3.029 5.089 -7.433 1.00 97.56 178 THR A CA 1
ATOM 1382 C C . THR A 1 178 ? -2.110 5.277 -8.645 1.00 97.56 178 THR A C 1
ATOM 1384 O O . THR A 1 178 ? -0.888 5.355 -8.502 1.00 97.56 178 THR A O 1
ATOM 1387 N N . LYS A 1 179 ? -2.666 5.344 -9.861 1.00 93.38 179 LYS A N 1
ATOM 1388 C CA . LYS A 1 179 ? -1.903 5.302 -11.127 1.00 93.38 179 LYS A CA 1
ATOM 1389 C C . LYS A 1 179 ? -0.807 6.371 -11.251 1.00 93.38 179 LYS A C 1
ATOM 1391 O O . LYS A 1 179 ? 0.219 6.124 -11.875 1.00 93.38 179 LYS A O 1
ATOM 1396 N N . GLU A 1 180 ? -1.006 7.538 -10.640 1.00 94.25 180 GLU A N 1
ATOM 1397 C CA . GLU A 1 180 ? -0.015 8.629 -10.612 1.00 94.25 180 GLU A CA 1
ATOM 1398 C C . GLU A 1 180 ? 0.824 8.675 -9.326 1.00 94.25 180 GLU A C 1
ATOM 1400 O O . GLU A 1 180 ? 1.715 9.518 -9.200 1.00 94.25 180 GLU A O 1
ATOM 1405 N N . GLU A 1 181 ? 0.569 7.751 -8.395 1.00 96.31 181 GLU A N 1
ATOM 1406 C CA . GLU A 1 181 ? 1.134 7.690 -7.040 1.00 96.31 181 GLU A CA 1
ATOM 1407 C C . GLU A 1 181 ? 0.790 8.904 -6.166 1.00 96.31 181 GLU A C 1
ATOM 1409 O O . GLU A 1 181 ? 1.512 9.216 -5.211 1.00 96.31 181 GLU A O 1
ATOM 1414 N N . GLY A 1 182 ? -0.312 9.586 -6.496 1.00 97.31 182 GLY A N 1
ATOM 1415 C CA . GLY A 1 182 ? -0.847 10.704 -5.719 1.00 97.31 182 GLY A CA 1
ATOM 1416 C C . GLY A 1 182 ? -1.425 10.257 -4.378 1.00 97.31 182 GLY A C 1
ATOM 1417 O O . GLY A 1 182 ? -1.366 11.008 -3.406 1.00 97.31 182 GLY A O 1
ATOM 1418 N N . PHE A 1 183 ? -1.903 9.011 -4.292 1.00 98.38 183 PHE A N 1
ATOM 1419 C CA . PHE A 1 183 ? -2.474 8.434 -3.079 1.00 98.38 183 PHE A CA 1
ATOM 1420 C C . PHE A 1 183 ? -2.022 6.987 -2.867 1.00 98.38 183 PHE A C 1
ATOM 1422 O O . PHE A 1 183 ? -1.720 6.266 -3.820 1.00 98.38 183 PHE A O 1
ATOM 1429 N N . LEU A 1 184 ? -1.997 6.570 -1.603 1.00 98.50 184 LEU A N 1
ATOM 1430 C CA . LEU A 1 184 ? -1.820 5.193 -1.156 1.00 98.50 184 LEU A CA 1
ATOM 1431 C C . LEU A 1 184 ? -3.138 4.699 -0.552 1.00 98.50 184 LEU A C 1
ATOM 1433 O O . LEU A 1 184 ? -3.624 5.263 0.429 1.00 98.50 184 LEU A O 1
ATOM 1437 N N . ILE A 1 185 ? -3.680 3.623 -1.112 1.00 98.56 185 ILE A N 1
ATOM 1438 C CA . ILE A 1 185 ? -4.840 2.905 -0.588 1.00 98.56 185 ILE A CA 1
ATOM 1439 C C . ILE A 1 185 ? -4.331 1.755 0.285 1.00 98.56 185 ILE A C 1
ATOM 1441 O O . ILE A 1 185 ? -3.450 0.990 -0.114 1.00 98.56 185 ILE A O 1
ATOM 1445 N N . VAL A 1 186 ? -4.886 1.650 1.490 1.00 98.31 186 VAL A N 1
ATOM 1446 C CA . VAL A 1 186 ? -4.539 0.645 2.495 1.00 98.31 186 VAL A CA 1
ATOM 1447 C C . VAL A 1 186 ? -5.784 -0.158 2.830 1.00 98.31 186 VAL A C 1
ATOM 1449 O O . VAL A 1 186 ? -6.701 0.363 3.467 1.00 98.31 186 VAL A O 1
ATOM 1452 N N . GLU A 1 187 ? -5.806 -1.427 2.436 1.00 97.81 187 GLU A N 1
ATOM 1453 C CA . GLU A 1 187 ? -6.848 -2.370 2.841 1.00 97.81 187 GLU A CA 1
ATOM 1454 C C . GLU A 1 187 ? -6.380 -3.164 4.055 1.00 97.81 187 GLU A C 1
ATOM 1456 O O . GLU A 1 187 ? -5.251 -3.663 4.103 1.00 97.81 187 GLU A O 1
ATOM 1461 N N . TYR A 1 188 ? -7.251 -3.293 5.050 1.00 97.56 188 TYR A N 1
ATOM 1462 C CA . TYR A 1 188 ? -6.925 -3.985 6.288 1.00 97.56 188 TYR A CA 1
ATOM 1463 C C . TYR A 1 188 ? -8.139 -4.677 6.901 1.00 97.56 188 TYR A C 1
ATOM 1465 O O . TYR A 1 188 ? -9.286 -4.263 6.726 1.00 97.56 188 TYR A O 1
ATOM 1473 N N . LEU A 1 189 ? -7.862 -5.711 7.687 1.00 96.94 189 LEU A N 1
ATOM 1474 C CA . LEU A 1 189 ? -8.793 -6.309 8.631 1.00 96.94 189 LEU A CA 1
ATOM 1475 C C . LEU A 1 189 ? -8.634 -5.627 9.984 1.00 96.94 189 LEU A C 1
ATOM 1477 O O . LEU A 1 189 ? -7.528 -5.545 10.524 1.00 96.94 189 LEU A O 1
ATOM 1481 N N . ASN A 1 190 ? -9.739 -5.151 10.551 1.00 95.12 190 ASN A N 1
ATOM 1482 C CA . ASN A 1 190 ? -9.744 -4.653 11.924 1.00 95.12 190 ASN A CA 1
ATOM 1483 C C . ASN A 1 190 ? -9.814 -5.797 12.955 1.00 95.12 190 ASN A C 1
ATOM 1485 O O . ASN A 1 190 ? -9.941 -6.971 12.605 1.00 95.12 190 ASN A O 1
ATOM 1489 N N . SER A 1 191 ? -9.804 -5.444 14.242 1.00 92.69 191 SER A N 1
ATOM 1490 C CA . SER A 1 191 ? -9.864 -6.399 15.360 1.00 92.69 191 SER A CA 1
ATOM 1491 C C . SER A 1 191 ? -11.094 -7.312 15.353 1.00 92.69 191 SER A C 1
ATOM 1493 O O . SER A 1 191 ? -11.063 -8.397 15.925 1.00 92.69 191 SER A O 1
ATOM 1495 N N . ASN A 1 192 ? -12.169 -6.899 14.680 1.00 91.62 192 ASN A N 1
ATOM 1496 C CA . ASN A 1 192 ? -13.408 -7.657 14.528 1.00 91.62 192 ASN A CA 1
ATOM 1497 C C . ASN A 1 192 ? -13.464 -8.437 13.203 1.00 91.62 192 ASN A C 1
ATOM 1499 O O . ASN A 1 192 ? -14.548 -8.857 12.795 1.00 91.62 192 ASN A O 1
ATOM 1503 N N . SER A 1 193 ? -12.324 -8.604 12.521 1.00 92.94 193 SER A N 1
ATOM 1504 C CA . SER A 1 193 ? -12.204 -9.255 11.207 1.00 92.94 193 SER A CA 1
ATOM 1505 C C . SER A 1 193 ? -13.072 -8.618 10.115 1.00 92.94 193 SER A C 1
ATOM 1507 O O . SER A 1 193 ? -13.550 -9.301 9.212 1.00 92.94 193 SER A O 1
ATOM 1509 N N . VAL A 1 194 ? -13.291 -7.304 10.199 1.00 96.62 194 VAL A N 1
ATOM 1510 C CA . VAL A 1 194 ? -14.024 -6.531 9.188 1.00 96.62 194 VAL A CA 1
ATOM 1511 C C . VAL A 1 194 ? -13.022 -5.874 8.253 1.00 96.62 194 VAL A C 1
ATOM 1513 O O . VAL A 1 194 ? -12.099 -5.204 8.726 1.00 96.62 194 VAL A O 1
ATOM 1516 N N . ARG A 1 195 ? -13.214 -6.048 6.941 1.00 97.94 195 ARG A N 1
ATOM 1517 C CA . ARG A 1 195 ? -12.393 -5.403 5.909 1.00 97.94 195 ARG A CA 1
ATOM 1518 C C . ARG A 1 195 ? -12.747 -3.931 5.771 1.00 97.94 195 ARG A C 1
ATOM 1520 O O . ARG A 1 195 ? -13.924 -3.587 5.638 1.00 97.94 195 ARG A O 1
ATOM 1527 N N . ARG A 1 196 ? -11.722 -3.084 5.821 1.00 98.12 196 ARG A N 1
ATOM 1528 C CA . ARG A 1 196 ? -11.793 -1.621 5.788 1.00 98.12 196 ARG A CA 1
ATOM 1529 C C . ARG A 1 196 ? -10.705 -1.057 4.886 1.00 98.12 196 ARG A C 1
ATOM 1531 O O . ARG A 1 196 ? -9.720 -1.730 4.589 1.00 98.12 196 ARG A O 1
ATOM 1538 N N . ILE A 1 197 ? -10.889 0.202 4.502 1.00 98.38 197 ILE A N 1
ATOM 1539 C CA . ILE A 1 197 ? -9.964 0.949 3.656 1.00 98.38 197 ILE A CA 1
ATOM 1540 C C . ILE A 1 197 ? -9.598 2.263 4.342 1.00 98.38 197 ILE A C 1
ATOM 1542 O O . ILE A 1 197 ? -10.460 2.944 4.895 1.00 98.38 197 ILE A O 1
ATOM 1546 N N . LYS A 1 198 ? -8.317 2.627 4.279 1.00 97.75 198 LYS A N 1
ATOM 1547 C CA . LYS A 1 198 ? -7.829 3.990 4.510 1.00 97.75 198 LYS A CA 1
ATOM 1548 C C . LYS A 1 198 ? -7.108 4.494 3.267 1.00 97.75 198 LYS A C 1
ATOM 1550 O O . LYS A 1 198 ? -6.497 3.708 2.546 1.00 97.75 198 LYS A O 1
ATOM 1555 N N . VAL A 1 199 ? -7.158 5.803 3.039 1.00 98.38 199 VAL A N 1
ATOM 1556 C CA . VAL A 1 199 ? -6.473 6.459 1.921 1.00 98.38 199 VAL A CA 1
ATOM 1557 C C . VAL A 1 199 ? -5.554 7.537 2.473 1.00 98.38 199 VAL A C 1
ATOM 1559 O O . VAL A 1 199 ? -5.975 8.353 3.289 1.00 98.38 199 VAL A O 1
ATOM 1562 N N . TYR A 1 200 ? -4.301 7.540 2.036 1.00 97.75 200 TYR A N 1
ATOM 1563 C CA . TYR A 1 200 ? -3.303 8.525 2.439 1.00 97.75 200 TYR A CA 1
ATOM 1564 C C . TYR A 1 200 ? -2.784 9.273 1.217 1.00 97.75 200 TYR A C 1
ATOM 1566 O O . TYR A 1 200 ? -2.582 8.680 0.159 1.00 97.75 200 TYR A O 1
ATOM 1574 N N . ASN A 1 201 ? -2.521 10.567 1.361 1.00 96.88 201 ASN A N 1
ATOM 1575 C CA . ASN A 1 201 ? -1.811 11.339 0.354 1.00 96.88 201 ASN A CA 1
ATOM 1576 C C . ASN A 1 201 ? -0.391 10.773 0.189 1.00 96.88 201 ASN A C 1
ATOM 1578 O O . ASN A 1 201 ? 0.366 10.641 1.151 1.00 96.88 201 ASN A O 1
ATOM 1582 N N . GLY A 1 202 ? -0.033 10.430 -1.043 1.00 94.56 202 GLY A N 1
ATOM 1583 C CA . GLY A 1 202 ? 1.225 9.776 -1.382 1.00 94.56 202 GLY A CA 1
ATOM 1584 C C . GLY A 1 202 ? 2.442 10.697 -1.335 1.00 94.56 202 GLY A C 1
ATOM 1585 O O . GLY A 1 202 ? 3.551 10.195 -1.502 1.00 94.56 202 GLY A O 1
ATOM 1586 N N . GLU A 1 203 ? 2.263 12.012 -1.152 1.00 92.62 203 GLU A N 1
ATOM 1587 C CA . GLU A 1 203 ? 3.350 12.993 -1.051 1.00 92.62 203 GLU A CA 1
ATOM 1588 C C . GLU A 1 203 ? 3.683 13.405 0.376 1.00 92.62 203 GLU A C 1
ATOM 1590 O O . GLU A 1 203 ? 4.842 13.438 0.802 1.00 92.62 203 GLU A O 1
ATOM 1595 N N . ASN A 1 204 ? 2.650 13.767 1.127 1.00 91.38 204 ASN A N 1
ATOM 1596 C CA . ASN A 1 204 ? 2.820 14.261 2.478 1.00 91.38 204 ASN A CA 1
ATOM 1597 C C . ASN A 1 204 ? 2.429 13.216 3.522 1.00 91.38 204 ASN A C 1
ATOM 1599 O O . ASN A 1 204 ? 2.879 13.368 4.647 1.00 91.38 204 ASN A O 1
ATOM 1603 N N . GLY A 1 205 ? 1.683 12.161 3.192 1.00 92.25 205 GLY A N 1
ATOM 1604 C CA . GLY A 1 205 ? 1.256 11.123 4.129 1.00 92.25 205 GLY A CA 1
ATOM 1605 C C . GLY A 1 205 ? 0.022 11.454 4.975 1.00 92.25 205 GLY A C 1
ATOM 1606 O O . GLY A 1 205 ? -0.249 10.756 5.949 1.00 92.25 205 GLY A O 1
ATOM 1607 N N . GLU A 1 206 ? -0.712 12.521 4.658 1.00 93.62 206 GLU A N 1
ATOM 1608 C CA . GLU A 1 206 ? -1.954 12.876 5.359 1.00 93.62 206 GLU A CA 1
ATOM 1609 C C . GLU A 1 206 ? -3.073 11.883 5.062 1.00 93.62 206 GLU A C 1
ATOM 1611 O O . GLU A 1 206 ? -3.218 11.417 3.934 1.00 93.62 206 GLU A O 1
ATOM 1616 N N . LEU A 1 207 ? -3.882 11.579 6.078 1.00 95.06 207 LEU A N 1
ATOM 1617 C CA . LEU A 1 207 ? -5.094 10.787 5.908 1.00 95.06 207 LEU A CA 1
ATOM 1618 C C . LEU A 1 207 ? -6.122 11.597 5.110 1.00 95.06 207 LEU A C 1
ATOM 1620 O O . LEU A 1 207 ? -6.481 12.709 5.499 1.00 95.06 207 LEU A O 1
ATOM 1624 N N . VAL A 1 208 ? -6.641 11.009 4.037 1.00 96.44 208 VAL A N 1
ATOM 1625 C CA . VAL A 1 208 ? -7.813 11.525 3.333 1.00 96.44 208 VAL A CA 1
ATOM 1626 C C . VAL A 1 208 ? -9.046 10.899 3.975 1.00 96.44 208 VAL A C 1
ATOM 1628 O O . VAL A 1 208 ? -9.352 9.729 3.751 1.00 96.44 208 VAL A O 1
ATOM 1631 N N . ASP A 1 209 ? -9.725 11.666 4.827 1.00 93.94 209 ASP A N 1
ATOM 1632 C CA . ASP A 1 209 ? -10.944 11.204 5.494 1.00 93.94 209 ASP A CA 1
ATOM 1633 C C . ASP A 1 209 ? -12.134 11.228 4.524 1.00 93.94 209 ASP A C 1
ATOM 1635 O O . ASP A 1 209 ? -12.639 12.300 4.187 1.00 93.94 209 ASP A O 1
ATOM 1639 N N . ILE A 1 210 ? -12.513 10.043 4.035 1.00 95.81 210 ILE A N 1
ATOM 1640 C CA . ILE A 1 210 ? -13.587 9.820 3.052 1.00 95.81 210 ILE A CA 1
ATOM 1641 C C . ILE A 1 210 ? -14.934 9.519 3.736 1.00 95.81 210 ILE A C 1
ATOM 1643 O O . ILE A 1 210 ? -15.948 9.420 3.053 1.00 95.81 210 ILE A O 1
ATOM 1647 N N . GLU A 1 211 ? -15.009 9.370 5.066 1.00 94.62 211 GLU A N 1
ATOM 1648 C CA . GLU A 1 211 ? -16.334 9.172 5.682 1.00 94.62 211 GLU A CA 1
ATOM 1649 C C . GLU A 1 211 ? -16.787 7.701 5.760 1.00 94.62 211 GLU A C 1
ATOM 1651 O O . GLU A 1 211 ? -17.949 7.448 6.075 1.00 94.62 211 GLU A O 1
ATOM 1656 N N . PHE A 1 212 ? -15.952 6.711 5.397 1.00 97.06 212 PHE A N 1
ATOM 1657 C CA . PHE A 1 212 ? -16.419 5.332 5.134 1.00 97.06 212 PHE A CA 1
ATOM 1658 C C . PHE A 1 212 ? -17.222 4.712 6.280 1.00 97.06 212 PHE A C 1
ATOM 1660 O O . PHE A 1 212 ? -18.174 3.980 6.036 1.00 97.06 212 PHE A O 1
ATOM 1667 N N . ASP A 1 213 ? -16.854 4.996 7.526 1.00 95.25 213 ASP A N 1
ATOM 1668 C CA . ASP A 1 213 ? -17.511 4.461 8.721 1.00 95.25 213 ASP A CA 1
ATOM 1669 C C . ASP A 1 213 ? -18.910 5.047 8.942 1.00 95.25 213 ASP A C 1
ATOM 1671 O O . ASP A 1 213 ? -19.758 4.394 9.550 1.00 9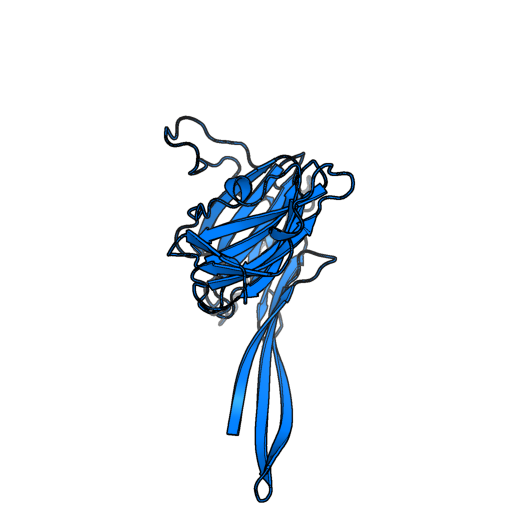5.25 213 ASP A O 1
ATOM 1675 N N . LYS A 1 214 ? -19.172 6.241 8.403 1.00 95.88 214 LYS A N 1
ATOM 1676 C CA . LYS A 1 214 ? -20.483 6.890 8.429 1.00 95.88 214 LYS A CA 1
ATOM 1677 C C . LYS A 1 214 ? -21.415 6.297 7.379 1.00 95.88 214 LYS A C 1
ATOM 1679 O O . LYS A 1 214 ? -22.577 6.029 7.677 1.00 95.88 214 LYS A O 1
ATOM 1684 N N . GLU A 1 215 ? -20.906 6.061 6.171 1.00 96.44 215 GLU A N 1
ATOM 1685 C CA . GLU A 1 215 ? -21.709 5.475 5.094 1.00 96.44 215 GLU A CA 1
ATOM 1686 C C . GLU A 1 215 ? -21.881 3.958 5.271 1.00 96.44 215 GLU A C 1
ATOM 1688 O O . GLU A 1 215 ? -22.972 3.414 5.091 1.00 96.44 215 GLU A O 1
ATOM 1693 N N . PHE A 1 216 ? -20.828 3.273 5.711 1.00 97.19 216 PHE A N 1
ATOM 1694 C CA . PHE A 1 216 ? -20.778 1.824 5.888 1.00 97.19 216 PHE A CA 1
ATOM 1695 C C . PHE A 1 216 ? -20.264 1.469 7.296 1.00 97.19 216 PHE A C 1
ATOM 1697 O O . PHE A 1 216 ? -19.065 1.210 7.492 1.00 97.19 216 PHE A O 1
ATOM 1704 N N . PRO A 1 217 ? -21.165 1.421 8.294 1.00 96.25 217 PRO A N 1
ATOM 1705 C CA . PRO A 1 217 ? -20.822 1.102 9.678 1.00 96.25 217 PRO A CA 1
ATOM 1706 C C . PRO A 1 217 ? -19.995 -0.183 9.843 1.00 96.25 217 PRO A C 1
ATOM 1708 O O . PRO A 1 217 ? -20.257 -1.207 9.205 1.00 96.25 217 PRO A O 1
ATOM 1711 N N . VAL A 1 218 ? -18.986 -0.128 10.722 1.00 95.00 218 VAL A N 1
ATOM 1712 C CA . VAL A 1 218 ? -18.027 -1.221 11.013 1.00 95.00 218 VAL A CA 1
ATOM 1713 C C . VAL A 1 218 ? -18.690 -2.495 11.528 1.00 95.00 218 VAL A C 1
ATOM 1715 O O . VAL A 1 218 ? -18.185 -3.600 11.326 1.00 95.00 218 VAL A O 1
ATOM 1718 N N . ASP A 1 219 ? -19.800 -2.371 12.236 1.00 94.56 219 ASP A N 1
ATOM 1719 C CA . ASP A 1 219 ? -20.544 -3.506 12.769 1.00 94.56 219 ASP A CA 1
ATOM 1720 C C . ASP A 1 219 ? -21.354 -4.253 11.701 1.00 94.56 219 ASP A C 1
ATOM 1722 O O . ASP A 1 219 ? -21.706 -5.410 11.931 1.00 94.56 219 ASP A O 1
ATOM 1726 N N . THR A 1 220 ? -21.577 -3.638 10.536 1.00 96.19 220 THR A N 1
ATOM 1727 C CA . THR A 1 220 ? -22.559 -4.109 9.553 1.00 96.19 220 THR A CA 1
ATOM 1728 C C . THR A 1 220 ? -21.947 -4.439 8.193 1.00 96.19 220 THR A C 1
ATOM 1730 O O . THR A 1 220 ? -22.381 -5.405 7.565 1.00 96.19 220 THR A O 1
ATOM 1733 N N . TYR A 1 221 ? -20.928 -3.702 7.735 1.00 97.88 221 TYR A N 1
ATOM 1734 C CA . TYR A 1 221 ? -20.415 -3.820 6.363 1.00 97.88 221 TYR A CA 1
ATOM 1735 C C . TYR A 1 221 ? -18.894 -3.999 6.278 1.00 97.88 221 TYR A C 1
ATOM 1737 O O . TYR A 1 221 ? -18.118 -3.417 7.041 1.00 97.88 221 TYR A O 1
ATOM 1745 N N . ASN A 1 222 ? -18.483 -4.780 5.281 1.00 98.06 222 ASN A N 1
ATOM 1746 C CA . ASN A 1 222 ? -17.126 -4.888 4.762 1.00 98.06 222 ASN A CA 1
ATOM 1747 C C . ASN A 1 222 ? -16.968 -4.003 3.524 1.00 98.06 222 ASN A C 1
ATOM 1749 O O . ASN A 1 222 ? -17.885 -3.928 2.705 1.00 98.06 222 ASN A O 1
ATOM 1753 N N . ILE A 1 223 ? -15.781 -3.423 3.358 1.00 98.25 223 ILE A N 1
ATOM 1754 C CA . ILE A 1 223 ? -15.391 -2.663 2.168 1.00 98.25 223 ILE A CA 1
ATOM 1755 C C . ILE A 1 223 ? -14.114 -3.278 1.593 1.00 98.25 223 ILE A C 1
ATOM 1757 O O . ILE A 1 223 ? -13.192 -3.593 2.345 1.00 98.25 223 ILE A O 1
ATOM 1761 N N . SER A 1 224 ? -14.055 -3.479 0.279 1.00 97.88 224 SER A N 1
ATOM 1762 C CA . SER A 1 224 ? -12.875 -4.020 -0.414 1.00 97.88 224 SER A CA 1
ATOM 1763 C C . SER A 1 224 ? -12.646 -3.300 -1.734 1.00 97.88 224 SER A C 1
ATOM 1765 O O . SER A 1 224 ? -13.607 -2.940 -2.409 1.00 97.88 224 SER A O 1
ATOM 1767 N N . LEU A 1 225 ? -11.390 -3.081 -2.098 1.00 98.19 225 LEU A N 1
ATOM 1768 C CA . LEU A 1 225 ? -10.998 -2.434 -3.342 1.00 98.19 225 LEU A CA 1
ATOM 1769 C C . LEU A 1 225 ? -11.287 -3.358 -4.533 1.00 98.19 225 LEU A C 1
ATOM 1771 O O . LEU A 1 225 ? -11.015 -4.556 -4.482 1.00 98.19 225 LEU A O 1
ATOM 1775 N N . ILE A 1 226 ? -11.823 -2.794 -5.614 1.00 97.88 226 ILE A N 1
ATOM 1776 C CA . ILE A 1 226 ? -12.033 -3.492 -6.891 1.00 97.88 226 ILE A CA 1
ATOM 1777 C C . ILE A 1 226 ? -10.972 -3.047 -7.896 1.00 97.88 226 ILE A C 1
ATOM 1779 O O . ILE A 1 226 ? -10.243 -3.865 -8.453 1.00 97.88 226 ILE A O 1
ATOM 1783 N N . ASN A 1 227 ? -10.899 -1.742 -8.145 1.00 96.62 227 ASN A N 1
ATOM 1784 C CA . ASN A 1 227 ? -9.939 -1.122 -9.051 1.00 96.62 227 ASN A CA 1
ATOM 1785 C C . ASN A 1 227 ? -9.728 0.347 -8.663 1.00 96.62 227 ASN A C 1
ATOM 1787 O O . ASN A 1 227 ? -10.397 0.863 -7.770 1.00 96.62 227 ASN A O 1
ATOM 1791 N N . PHE A 1 228 ? -8.777 1.007 -9.314 1.00 96.94 228 PHE A N 1
ATOM 1792 C CA . PHE A 1 228 ? -8.425 2.400 -9.065 1.00 96.94 228 PHE A CA 1
ATOM 1793 C C . PHE A 1 228 ? -7.870 3.043 -10.336 1.00 96.94 228 PHE A C 1
ATOM 1795 O O . PHE A 1 228 ? -7.348 2.353 -11.215 1.00 96.94 228 PHE A O 1
ATOM 1802 N N . ASP A 1 229 ? -7.958 4.367 -10.409 1.00 96.00 229 ASP A N 1
ATOM 1803 C CA . ASP A 1 229 ? -7.288 5.184 -11.418 1.00 96.00 229 ASP A CA 1
ATOM 1804 C C . ASP A 1 229 ? -6.391 6.232 -10.736 1.00 96.00 229 ASP A C 1
ATOM 1806 O O . ASP A 1 229 ? -5.564 5.857 -9.902 1.00 96.00 229 ASP A O 1
ATOM 1810 N N . LYS A 1 230 ? -6.482 7.518 -11.100 1.00 95.56 230 LYS A N 1
ATOM 1811 C CA . LYS A 1 230 ? -5.608 8.586 -10.584 1.00 95.56 230 LYS A CA 1
ATOM 1812 C C . LYS A 1 230 ? -6.078 9.121 -9.232 1.00 95.56 230 LYS A C 1
ATOM 1814 O O . LYS A 1 230 ? -5.325 9.074 -8.258 1.00 95.56 230 LYS A O 1
ATOM 1819 N N . GLU A 1 231 ? -7.314 9.605 -9.210 1.00 96.44 231 GLU A N 1
ATOM 1820 C CA . GLU A 1 231 ? -7.967 10.289 -8.084 1.00 96.44 231 GLU A CA 1
ATOM 1821 C C . GLU A 1 231 ? -9.270 9.591 -7.673 1.00 96.44 231 GLU A C 1
ATOM 1823 O O . GLU A 1 231 ? -9.937 10.019 -6.735 1.00 96.44 231 GLU A O 1
ATOM 1828 N N . ASP A 1 232 ? -9.593 8.476 -8.328 1.00 97.44 232 ASP A N 1
ATOM 1829 C CA . ASP A 1 232 ? -10.809 7.708 -8.109 1.00 97.44 232 ASP A CA 1
ATOM 1830 C C . ASP A 1 232 ? -10.486 6.230 -7.919 1.00 97.44 232 ASP A C 1
ATOM 1832 O O . ASP A 1 232 ? -9.497 5.705 -8.447 1.00 97.44 232 ASP A O 1
ATOM 1836 N N . PHE A 1 233 ? -11.347 5.536 -7.187 1.00 98.25 233 PHE A N 1
ATOM 1837 C CA . PHE A 1 233 ? -11.308 4.087 -7.076 1.00 98.25 233 PHE A CA 1
ATOM 1838 C C . PHE A 1 233 ? -12.691 3.504 -6.846 1.00 98.25 233 PHE A C 1
ATOM 1840 O O . PHE A 1 233 ? -13.611 4.183 -6.399 1.00 98.25 233 PHE A O 1
ATOM 1847 N N . LYS A 1 234 ? -12.833 2.221 -7.155 1.00 98.50 234 LYS A N 1
ATOM 1848 C CA . LYS A 1 234 ? -14.077 1.486 -6.990 1.00 98.50 234 LYS A CA 1
ATOM 1849 C C . LYS A 1 234 ? -13.947 0.496 -5.845 1.00 98.50 234 LYS A C 1
ATOM 1851 O O . LYS A 1 234 ? -12.937 -0.203 -5.732 1.00 98.50 234 LYS A O 1
ATOM 1856 N N . ILE A 1 235 ? -14.986 0.401 -5.026 1.00 98.69 235 ILE A N 1
ATOM 1857 C CA . ILE A 1 235 ? -15.073 -0.534 -3.904 1.00 98.69 235 ILE A CA 1
ATOM 1858 C C . ILE A 1 235 ? -16.272 -1.466 -4.050 1.00 98.69 235 ILE A C 1
ATOM 1860 O O . ILE A 1 235 ? -17.298 -1.095 -4.612 1.00 98.69 235 ILE A O 1
ATOM 1864 N N . SER A 1 236 ? -16.156 -2.661 -3.482 1.00 98.44 236 SER A N 1
ATOM 1865 C CA . SER A 1 236 ? -17.271 -3.559 -3.200 1.00 98.44 236 SER A CA 1
ATOM 1866 C C . SER A 1 236 ? -17.679 -3.399 -1.742 1.00 98.44 236 SER A C 1
ATOM 1868 O O . SER A 1 236 ? -16.835 -3.477 -0.846 1.00 98.44 236 SER A O 1
ATOM 1870 N N . VAL A 1 237 ? -18.981 -3.273 -1.500 1.00 98.50 237 VAL A N 1
ATOM 1871 C CA . VAL A 1 237 ? -19.582 -3.261 -0.166 1.00 98.50 237 VAL A CA 1
ATOM 1872 C C . VAL A 1 237 ? -20.383 -4.539 0.036 1.00 98.50 237 VAL A C 1
ATOM 1874 O O . VAL A 1 237 ? -21.324 -4.840 -0.703 1.00 98.50 237 VAL A O 1
ATOM 1877 N N . GLY A 1 238 ? -19.990 -5.303 1.052 1.00 97.50 238 GLY A N 1
ATOM 1878 C CA . GLY A 1 238 ? -20.621 -6.563 1.433 1.00 97.50 238 GLY A CA 1
ATOM 1879 C C . GLY A 1 238 ? -21.074 -6.549 2.888 1.00 97.50 238 GLY A C 1
ATOM 1880 O O . GLY A 1 238 ? -20.519 -5.831 3.714 1.00 97.50 238 GLY A O 1
ATOM 1881 N N . GLY A 1 239 ? -22.061 -7.373 3.231 1.00 96.25 239 GLY A N 1
ATOM 1882 C CA . GLY A 1 239 ? -22.468 -7.556 4.623 1.00 96.25 239 GLY A CA 1
ATOM 1883 C C . GLY A 1 239 ? -21.364 -8.201 5.466 1.00 96.25 239 GLY A C 1
ATOM 1884 O O . GLY A 1 239 ? -20.604 -9.052 4.993 1.00 96.25 239 GLY A O 1
ATOM 1885 N N . LYS A 1 240 ? -21.269 -7.815 6.736 1.00 94.12 240 LYS A N 1
ATOM 1886 C CA . LYS A 1 240 ? -20.442 -8.507 7.724 1.00 94.12 240 LYS A CA 1
ATOM 1887 C C . LYS A 1 240 ? -21.121 -9.807 8.142 1.00 94.12 240 LYS A C 1
ATOM 1889 O O . LYS A 1 240 ? -22.318 -9.842 8.422 1.00 94.12 240 LYS A O 1
ATOM 1894 N N . LEU A 1 241 ? -20.341 -10.883 8.224 1.00 88.69 241 LEU A N 1
ATOM 1895 C CA . LEU A 1 241 ? -20.842 -12.169 8.695 1.00 88.69 241 LEU A CA 1
ATOM 1896 C C . LEU A 1 241 ? -21.413 -12.033 10.117 1.00 88.69 241 LEU A C 1
ATOM 1898 O O . LEU A 1 241 ? -20.743 -11.526 11.016 1.00 88.69 241 LEU A O 1
ATOM 1902 N N . GLY A 1 242 ? -22.649 -12.493 10.308 1.00 88.19 242 GLY A N 1
ATOM 1903 C CA . GLY A 1 242 ? -23.345 -12.436 11.596 1.00 88.19 242 GLY A CA 1
ATOM 1904 C C . GLY A 1 242 ? -23.947 -11.073 11.955 1.00 88.19 242 GLY A C 1
ATOM 1905 O O . GLY A 1 242 ? -24.536 -10.957 13.029 1.00 88.19 242 GLY A O 1
ATOM 1906 N N . ALA A 1 243 ? -23.838 -10.059 11.088 1.00 90.75 243 ALA A N 1
ATOM 1907 C CA . ALA A 1 243 ? -24.557 -8.805 11.279 1.00 90.75 243 ALA A CA 1
ATOM 1908 C C . ALA A 1 243 ? -26.071 -9.021 11.144 1.00 90.75 243 ALA A C 1
ATOM 1910 O O . ALA A 1 243 ? -26.539 -9.777 10.289 1.00 90.75 243 ALA A O 1
ATOM 1911 N N . LYS A 1 244 ? -26.827 -8.344 12.008 1.00 84.88 244 LYS A N 1
ATOM 1912 C CA . LYS A 1 244 ? -28.283 -8.225 11.901 1.00 84.88 244 LYS A CA 1
ATOM 1913 C C . LYS A 1 244 ? -28.594 -6.967 11.087 1.00 84.88 244 LYS A C 1
ATOM 1915 O O . LYS A 1 244 ? -27.785 -6.047 11.067 1.00 84.88 244 LYS A O 1
ATOM 1920 N N . ASP A 1 245 ? -29.732 -6.949 10.400 1.00 85.44 245 ASP A N 1
ATOM 1921 C CA . ASP A 1 245 ? -30.269 -5.739 9.757 1.00 85.44 245 ASP A CA 1
ATOM 1922 C C . ASP A 1 245 ? -29.403 -5.136 8.630 1.00 85.44 245 ASP A C 1
ATOM 1924 O O . ASP A 1 245 ? -29.339 -3.921 8.441 1.00 85.44 245 ASP A O 1
ATOM 1928 N N . ILE A 1 246 ? -28.757 -5.990 7.828 1.00 93.44 246 ILE A N 1
ATOM 1929 C CA . ILE A 1 246 ? -28.064 -5.553 6.608 1.00 93.44 246 ILE A CA 1
ATOM 1930 C C . ILE A 1 246 ? -29.089 -4.940 5.643 1.00 93.44 246 ILE A C 1
ATOM 1932 O O . ILE A 1 246 ? -29.994 -5.627 5.165 1.00 93.44 246 ILE A O 1
ATOM 1936 N N . ASN A 1 247 ? -28.912 -3.662 5.300 1.00 93.94 247 ASN A N 1
ATOM 1937 C CA . ASN A 1 247 ? -29.696 -3.024 4.251 1.00 93.94 247 ASN A CA 1
ATOM 1938 C C . ASN A 1 247 ? -29.172 -3.486 2.884 1.00 93.94 247 ASN A C 1
ATOM 1940 O O . ASN A 1 247 ? -28.072 -3.114 2.472 1.00 93.94 247 ASN A O 1
ATOM 1944 N N . ALA A 1 248 ? -29.979 -4.269 2.165 1.00 93.25 248 ALA A N 1
ATOM 1945 C CA . ALA A 1 248 ? -29.643 -4.767 0.833 1.00 93.25 248 ALA A CA 1
ATOM 1946 C C . ALA A 1 248 ? -29.357 -3.638 -0.177 1.00 93.25 248 ALA A C 1
ATOM 1948 O O . ALA A 1 248 ? -28.538 -3.813 -1.077 1.00 93.25 248 ALA A O 1
ATOM 1949 N N . GLU A 1 249 ? -29.959 -2.457 -0.006 1.00 94.12 249 GLU A N 1
ATOM 1950 C CA . GLU A 1 249 ? -29.712 -1.293 -0.863 1.00 94.12 249 GLU A CA 1
ATOM 1951 C C . GLU A 1 249 ? -28.305 -0.711 -0.687 1.00 94.12 249 GLU A C 1
ATOM 1953 O O . GLU A 1 249 ? -27.818 -0.036 -1.592 1.00 94.12 249 GLU A O 1
ATOM 1958 N N . LYS A 1 250 ? -27.622 -0.994 0.431 1.00 95.62 250 LYS A N 1
ATOM 1959 C CA . LYS A 1 250 ? -26.227 -0.583 0.662 1.00 95.62 250 LYS A CA 1
ATOM 1960 C C . LYS A 1 250 ? -25.191 -1.570 0.120 1.00 95.62 250 LYS A C 1
ATOM 1962 O O . LYS A 1 250 ? -23.996 -1.307 0.180 1.00 95.62 250 LYS A O 1
ATOM 1967 N N . LEU A 1 251 ? -25.630 -2.718 -0.390 1.00 97.25 251 LEU A N 1
ATOM 1968 C CA . LEU A 1 251 ? -24.742 -3.709 -0.986 1.00 97.25 251 LEU A CA 1
ATOM 1969 C C . LEU A 1 251 ? -24.462 -3.371 -2.453 1.00 97.25 251 LEU A C 1
ATOM 1971 O O . LEU A 1 251 ? -25.325 -2.829 -3.153 1.00 97.25 251 LEU A O 1
ATOM 1975 N N . GLY A 1 252 ? -23.274 -3.748 -2.921 1.00 97.81 252 GLY A N 1
ATOM 1976 C CA . GLY A 1 252 ? -22.863 -3.604 -4.317 1.00 97.81 252 GLY A CA 1
ATOM 1977 C C . GLY A 1 252 ? -21.585 -2.792 -4.482 1.00 97.81 252 GLY A C 1
ATOM 1978 O O . GLY A 1 252 ? -20.786 -2.674 -3.554 1.00 97.81 252 GLY A O 1
ATOM 1979 N N . GLU A 1 253 ? -21.388 -2.264 -5.683 1.00 98.56 253 GLU A N 1
ATOM 1980 C CA . GLU A 1 253 ? -20.201 -1.491 -6.034 1.00 98.56 253 GLU A CA 1
ATOM 1981 C C . GLU A 1 253 ? -20.431 0.010 -5.862 1.00 98.56 253 GLU A C 1
ATOM 1983 O O . GLU A 1 253 ? -21.537 0.513 -6.078 1.00 98.56 253 GLU A O 1
ATOM 1988 N N . TYR A 1 254 ? -19.373 0.720 -5.484 1.00 98.62 254 TYR A N 1
ATOM 1989 C CA . TYR A 1 254 ? -19.379 2.166 -5.316 1.00 98.62 254 TYR A CA 1
ATOM 1990 C C . TYR A 1 254 ? -18.135 2.774 -5.947 1.00 98.62 254 TYR A C 1
ATOM 1992 O O . TYR A 1 254 ? -17.033 2.255 -5.775 1.00 98.62 254 TYR A O 1
ATOM 2000 N N . ASP A 1 255 ? -18.324 3.899 -6.621 1.00 98.25 255 ASP A N 1
ATOM 2001 C CA . ASP A 1 255 ? -17.264 4.769 -7.102 1.00 98.25 255 ASP A CA 1
ATOM 2002 C C . ASP A 1 255 ? -16.933 5.793 -6.009 1.00 98.25 255 ASP A C 1
ATOM 2004 O O . ASP A 1 255 ? -17.824 6.398 -5.400 1.00 98.25 255 ASP A O 1
ATOM 2008 N N . VAL A 1 256 ? -15.643 5.954 -5.734 1.00 98.44 256 VAL A N 1
ATOM 2009 C CA . VAL A 1 256 ? -15.108 6.821 -4.686 1.00 98.44 256 VAL A CA 1
ATOM 2010 C C . VAL A 1 256 ? -14.171 7.838 -5.317 1.00 98.44 256 VAL A C 1
ATOM 2012 O O . VAL A 1 256 ? -13.134 7.460 -5.859 1.00 98.44 256 VAL A O 1
ATOM 2015 N N . SER A 1 257 ? -14.507 9.120 -5.181 1.00 97.88 257 SER A N 1
ATOM 2016 C CA . SER A 1 257 ? -13.622 10.232 -5.543 1.00 97.88 257 SER A CA 1
ATOM 2017 C C . SER A 1 257 ? -12.802 10.629 -4.320 1.00 97.88 257 SER A C 1
ATOM 2019 O O . SER A 1 257 ? -13.369 11.071 -3.315 1.00 97.88 257 SER A O 1
ATOM 2021 N N . ILE A 1 258 ? -11.475 10.516 -4.403 1.00 97.38 258 ILE A N 1
ATOM 2022 C CA . ILE A 1 258 ? -10.559 10.776 -3.284 1.00 97.38 258 ILE A CA 1
ATOM 2023 C C . ILE A 1 258 ? -10.572 12.258 -2.905 1.00 97.38 258 ILE A C 1
ATOM 2025 O O . ILE A 1 258 ? -10.759 12.588 -1.735 1.00 97.38 258 ILE A O 1
ATOM 2029 N N . GLU A 1 259 ? -10.400 13.155 -3.878 1.00 94.00 259 GLU A N 1
ATOM 2030 C CA . GLU A 1 259 ? -10.321 14.595 -3.606 1.00 94.00 259 GLU A CA 1
ATOM 2031 C C . GLU A 1 259 ? -11.678 15.186 -3.225 1.00 94.00 259 GLU A C 1
ATOM 2033 O O . GLU A 1 259 ? -11.782 15.923 -2.243 1.00 94.00 259 GLU A O 1
ATOM 2038 N N . GLY A 1 260 ? -12.733 14.809 -3.955 1.00 94.44 260 GLY A N 1
ATOM 2039 C CA . GLY A 1 260 ? -14.102 15.209 -3.629 1.00 94.44 260 GLY A CA 1
ATOM 2040 C C . GLY A 1 260 ? -14.629 14.588 -2.333 1.00 94.44 260 GLY A C 1
ATOM 2041 O O . GLY A 1 260 ? -15.598 15.096 -1.776 1.00 94.44 260 GLY A O 1
ATOM 2042 N N . LYS A 1 261 ? -13.992 13.514 -1.835 1.00 96.50 261 LYS A N 1
ATOM 2043 C CA . LYS A 1 261 ? -14.447 12.713 -0.684 1.00 96.50 261 LYS A CA 1
ATOM 2044 C C . LYS A 1 261 ? -15.892 12.240 -0.844 1.00 96.50 261 LYS A C 1
ATOM 2046 O O . LYS A 1 261 ? -16.682 12.245 0.097 1.00 96.50 261 LYS A O 1
ATOM 2051 N N . GLU A 1 262 ? -16.242 11.856 -2.066 1.00 96.88 262 GLU A N 1
ATOM 2052 C CA . GLU A 1 262 ? -17.595 11.447 -2.425 1.00 96.88 262 GLU A CA 1
ATOM 2053 C C . GLU A 1 262 ? -17.648 9.940 -2.644 1.00 96.88 262 GLU A C 1
ATOM 2055 O O . GLU A 1 262 ? -16.772 9.369 -3.292 1.00 96.88 262 GLU A O 1
ATOM 2060 N N . ILE A 1 263 ? -18.714 9.315 -2.146 1.00 97.94 263 ILE A N 1
ATOM 2061 C CA . ILE A 1 263 ? -19.027 7.904 -2.365 1.00 97.94 263 ILE A CA 1
ATOM 2062 C C . ILE A 1 263 ? -20.353 7.848 -3.124 1.00 97.94 263 ILE A C 1
ATOM 2064 O O . ILE A 1 263 ? -21.372 8.347 -2.644 1.00 97.94 263 ILE A O 1
ATOM 2068 N N . LYS A 1 264 ? -20.356 7.237 -4.308 1.00 97.44 264 LYS A N 1
ATOM 2069 C CA . LYS A 1 264 ? -21.544 7.101 -5.160 1.00 97.44 264 LYS A CA 1
ATOM 2070 C C . LYS A 1 264 ? -21.734 5.646 -5.536 1.00 97.44 264 LYS A C 1
ATOM 2072 O O . LYS A 1 264 ? -20.788 4.977 -5.926 1.00 97.44 264 LYS A O 1
ATOM 2077 N N . LYS A 1 265 ? -22.959 5.139 -5.413 1.00 97.06 265 LYS A N 1
ATOM 2078 C CA . LYS A 1 265 ? -23.258 3.769 -5.836 1.00 97.06 265 LYS A CA 1
ATOM 2079 C C . LYS A 1 265 ? -23.086 3.666 -7.352 1.00 97.06 265 LYS A C 1
ATOM 2081 O O . LYS A 1 265 ? -23.653 4.488 -8.073 1.00 97.06 265 LYS A O 1
ATOM 2086 N N . SER A 1 266 ? -22.313 2.687 -7.815 1.00 92.94 266 SER A N 1
ATOM 2087 C CA . SER A 1 266 ? -22.139 2.449 -9.247 1.00 92.94 266 SER A CA 1
ATOM 2088 C C . SER A 1 266 ? -23.478 2.042 -9.860 1.00 92.94 266 SER A C 1
ATOM 2090 O O . SER A 1 266 ? -24.251 1.304 -9.240 1.00 92.94 266 SER A O 1
ATOM 2092 N N . THR A 1 267 ? -23.766 2.573 -11.048 1.00 77.88 267 THR A N 1
ATOM 2093 C CA . THR A 1 267 ? -24.999 2.274 -11.798 1.00 77.88 267 THR A CA 1
ATOM 2094 C C . THR A 1 267 ? -24.857 0.989 -12.599 1.00 77.88 267 THR A C 1
ATOM 2096 O O . THR A 1 267 ? -23.734 0.735 -13.091 1.00 77.88 267 THR A O 1
#

Radius of gyration: 21.51 Å; chains: 1; bounding box: 71×34×66 Å

Foldseek 3Di:
DWDKFWDWDWDQPFQKIWIKIKIWDWDDDPPDIDTPDIDIATAKMWHDDPQFIWMAGRVGDDTATAGGLVRPDQWDQAPVPVVSPDTDGDAAPDWAHKTAANVRQKIWTWGDGDFKIWIKIFGFDDDPPDDDDDDDDDDDDDDDDPPPVVNVPGDHRGPDIATQDMDGNKHWRDWDAANVSQKIKTWIQHNVRAIDIWIAGSPRNYTQDLCCCVLAPRLFWHWDWDAHHHQKTKIFIDTDPPRDDHDPVSGGMWIAGRVVSDTGHDD

pLDDT: mean 88.44, std 16.06, range [29.62, 98.69]